Protein AF-D8QN29-F1 (afdb_monomer_lite)

Organism: Selaginella moellendorffii (NCBI:txid88036)

Secondary structure (DSSP, 8-state):
------------SSSSSS--PPPPP--------------------HHHHHHHHHS-TTTTTTB-TTHHHHHHHHHHHHHHHHHHHHHHHHHHHHHTTTT-TT--HHHHHHHHHHHHHHHHHHHHHHHHHHHHHHHHTHHHHHHHHHHHHHHHHHHHHHHHHHHHHHHBSSS-HHHHHHHHHHHHHHHHHHHHHHHHHHHHHHTT-HHHHHHHHHHHHHHHHHHHHHHHHH----S--HHHHHHHHHHHHHHS-PPPHHHHHTTS-SS-TTSS----------HHHH-SSS--------S--------HHHHHHHHHHHHHHHHHHHHHHHHHHHHHHHTTS--

Radius of gyration: 35.29 Å; chains: 1; bounding box: 80×96×97 Å

Structure (mmCIF, N/CA/C/O backbone):
data_AF-D8QN29-F1
#
_entry.id   AF-D8QN29-F1
#
loop_
_atom_site.group_PDB
_atom_site.id
_atom_site.type_symbol
_atom_site.label_atom_id
_atom_site.label_alt_id
_atom_site.label_comp_id
_atom_site.label_asym_id
_atom_site.label_entity_id
_atom_site.label_seq_id
_atom_site.pdbx_PDB_ins_code
_atom_site.Cartn_x
_atom_site.Cartn_y
_atom_site.Cartn_z
_atom_site.occupancy
_atom_site.B_iso_or_equiv
_atom_site.auth_seq_id
_atom_site.auth_comp_id
_atom_site.auth_asym_id
_atom_site.auth_atom_id
_atom_site.pdbx_PDB_model_num
ATOM 1 N N . MET A 1 1 ? -26.071 57.362 -33.008 1.00 34.38 1 MET A N 1
ATOM 2 C CA . MET A 1 1 ? -26.904 58.534 -32.666 1.00 34.38 1 MET A CA 1
ATOM 3 C C . MET A 1 1 ? -27.971 58.016 -31.704 1.00 34.38 1 MET A C 1
ATOM 5 O O . MET A 1 1 ? -28.741 57.179 -32.141 1.00 34.38 1 MET A O 1
ATOM 9 N N . VAL A 1 2 ? -27.823 58.134 -30.371 1.00 36.97 2 VAL A N 1
ATOM 10 C CA . VAL A 1 2 ? -28.028 59.358 -29.538 1.00 36.97 2 VAL A CA 1
ATOM 11 C C . VAL A 1 2 ? -29.509 59.781 -29.691 1.00 36.97 2 VAL A C 1
ATOM 13 O O . VAL A 1 2 ? -29.920 59.957 -30.827 1.00 36.97 2 VAL A O 1
ATOM 16 N N . GLU A 1 3 ? -30.400 59.877 -28.693 1.00 34.16 3 GLU A N 1
ATOM 17 C CA . GLU A 1 3 ? -30.294 60.247 -27.270 1.00 34.16 3 GLU A CA 1
ATOM 18 C C . GLU A 1 3 ? -31.664 60.093 -26.547 1.00 34.16 3 GLU A C 1
ATOM 20 O O . GLU A 1 3 ? -32.685 60.090 -27.226 1.00 34.16 3 GLU A O 1
ATOM 25 N N . SER A 1 4 ? -31.618 60.043 -25.197 1.00 35.91 4 SER A N 1
ATOM 26 C CA . SER A 1 4 ? -32.503 60.684 -24.173 1.00 35.91 4 SER A CA 1
ATOM 27 C C . SER A 1 4 ? -34.039 60.491 -24.182 1.00 35.91 4 SER A C 1
ATOM 29 O O . SER A 1 4 ? -34.648 60.167 -25.184 1.00 35.91 4 SER A O 1
ATOM 31 N N . ALA A 1 5 ? -34.812 60.742 -23.114 1.00 37.06 5 ALA A N 1
ATOM 32 C CA . ALA A 1 5 ? -34.683 60.764 -21.646 1.00 37.06 5 ALA A CA 1
ATOM 33 C C . ALA A 1 5 ? -36.097 61.052 -21.050 1.00 37.06 5 ALA A C 1
ATOM 35 O O . ALA A 1 5 ? -36.893 61.729 -21.688 1.00 37.06 5 ALA A O 1
ATOM 36 N N . LEU A 1 6 ? -36.354 60.516 -19.841 1.00 37.62 6 LEU A N 1
ATOM 37 C CA . LEU A 1 6 ? -37.257 60.874 -18.699 1.00 37.62 6 LEU A CA 1
ATOM 38 C C . LEU A 1 6 ? -38.220 62.101 -18.763 1.00 37.62 6 LEU A C 1
ATOM 40 O O . LEU A 1 6 ? -37.877 63.076 -19.423 1.00 37.62 6 LEU A O 1
ATOM 44 N N . PRO A 1 7 ? -39.358 62.149 -17.995 1.00 42.12 7 PRO A N 1
ATOM 45 C CA . PRO A 1 7 ? -39.414 62.442 -16.517 1.00 42.12 7 PRO A CA 1
ATOM 46 C C . PRO A 1 7 ? -40.510 61.680 -15.690 1.00 42.12 7 PRO A C 1
ATOM 48 O O . PRO A 1 7 ? -41.462 61.178 -16.272 1.00 42.12 7 PRO A O 1
ATOM 51 N N . ARG A 1 8 ? -40.337 61.337 -14.381 1.00 40.66 8 ARG A N 1
ATOM 52 C CA . ARG A 1 8 ? -40.581 62.047 -13.061 1.00 40.66 8 ARG A CA 1
ATOM 53 C C . ARG A 1 8 ? -42.034 62.552 -12.854 1.00 40.66 8 ARG A C 1
ATOM 55 O O . ARG A 1 8 ? -42.569 63.092 -13.802 1.00 40.66 8 ARG A O 1
ATOM 62 N N . SER A 1 9 ? -42.740 62.529 -11.706 1.00 39.62 9 SER A N 1
ATOM 63 C CA . SER A 1 9 ? -42.597 62.255 -10.244 1.00 39.62 9 SER A CA 1
ATOM 64 C C . SER A 1 9 ? -44.045 62.041 -9.674 1.00 39.62 9 SER A C 1
ATOM 66 O O . SER A 1 9 ? -44.992 62.269 -10.413 1.00 39.62 9 SER A O 1
ATOM 68 N N . SER A 1 10 ? -44.359 61.528 -8.468 1.00 40.12 10 SER A N 1
ATOM 69 C CA . SER A 1 10 ? -44.262 62.191 -7.149 1.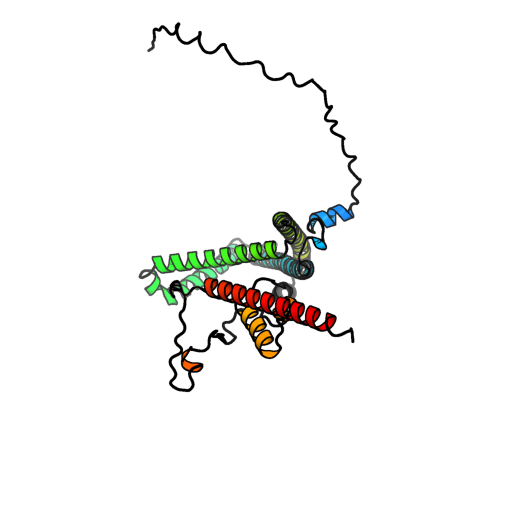00 40.12 10 SER A CA 1
ATOM 70 C C . SER A 1 10 ? -44.578 61.225 -5.976 1.00 40.12 10 SER A C 1
ATOM 72 O O . SER A 1 10 ? -45.688 60.704 -5.882 1.00 40.12 10 SER A O 1
ATOM 74 N N . ASN A 1 11 ? -43.638 61.058 -5.037 1.00 41.78 11 ASN A N 1
ATOM 75 C CA . ASN A 1 11 ? -43.788 60.335 -3.763 1.00 41.78 11 ASN A CA 1
ATOM 76 C C . ASN A 1 11 ? -43.550 61.312 -2.601 1.00 41.78 11 ASN A C 1
ATOM 78 O O . ASN A 1 11 ? -42.405 61.516 -2.206 1.00 41.78 11 ASN A O 1
ATOM 82 N N . ALA A 1 12 ? -44.604 61.925 -2.058 1.00 42.12 12 ALA A N 1
ATOM 83 C CA . ALA A 1 12 ? -44.483 62.852 -0.922 1.00 42.12 12 ALA A CA 1
ATOM 84 C C . ALA A 1 12 ? -45.315 62.458 0.314 1.00 42.12 12 ALA A C 1
ATOM 86 O O . ALA A 1 12 ? -45.135 63.046 1.373 1.00 42.12 12 ALA A O 1
ATOM 87 N N . ALA A 1 13 ? -46.179 61.439 0.231 1.00 41.81 13 ALA A N 1
ATOM 88 C CA . ALA A 1 13 ? -47.058 61.057 1.345 1.00 41.81 13 ALA A CA 1
ATOM 89 C C . ALA A 1 13 ? -46.531 59.888 2.206 1.00 41.81 13 ALA A C 1
ATOM 91 O O . ALA A 1 13 ? -47.021 59.666 3.307 1.00 41.81 13 ALA A O 1
ATOM 92 N N . THR A 1 14 ? -45.517 59.147 1.748 1.00 44.88 14 THR A N 1
ATOM 93 C CA . THR A 1 14 ? -45.074 57.900 2.411 1.00 44.88 14 THR A CA 1
ATOM 94 C C . THR A 1 14 ? -43.922 58.099 3.408 1.00 44.88 14 THR A C 1
ATOM 96 O O . THR A 1 14 ? -43.576 57.178 4.139 1.00 44.88 14 THR A O 1
ATOM 99 N N . ALA A 1 15 ? -43.331 59.296 3.487 1.00 40.41 15 ALA A N 1
ATOM 100 C CA . ALA A 1 15 ? -42.142 59.545 4.311 1.00 40.41 15 ALA A CA 1
ATOM 101 C C . ALA A 1 15 ? -42.434 59.918 5.783 1.00 40.41 15 ALA A C 1
ATOM 103 O O . ALA A 1 15 ? -41.511 59.947 6.591 1.00 40.41 15 ALA A O 1
ATOM 104 N N . ALA A 1 16 ? -43.690 60.183 6.161 1.00 41.34 16 ALA A N 1
ATOM 105 C CA . ALA A 1 16 ? -44.022 60.725 7.487 1.00 41.34 16 ALA A CA 1
ATOM 106 C C . ALA A 1 16 ? -44.431 59.678 8.549 1.00 41.34 16 ALA A C 1
ATOM 108 O O . ALA A 1 16 ? -44.644 60.041 9.701 1.00 41.34 16 ALA A O 1
ATOM 109 N N . ALA A 1 17 ? -44.518 58.385 8.206 1.00 43.62 17 ALA A N 1
ATOM 110 C CA . ALA A 1 17 ? -45.038 57.342 9.107 1.00 43.62 17 ALA A CA 1
ATOM 111 C C . ALA A 1 17 ? -43.974 56.405 9.729 1.00 43.62 17 ALA A C 1
ATOM 113 O O . ALA A 1 17 ? -44.334 55.496 10.471 1.00 43.62 17 ALA A O 1
ATOM 114 N N . MET A 1 18 ? -42.673 56.604 9.470 1.00 43.00 18 MET A N 1
ATOM 115 C CA . MET A 1 18 ? -41.596 55.716 9.969 1.00 43.00 18 MET A CA 1
ATOM 116 C C . MET A 1 18 ? -40.767 56.295 11.137 1.00 43.00 18 MET A C 1
ATOM 118 O O . MET A 1 18 ? -39.748 55.722 11.511 1.00 43.00 18 MET A O 1
ATOM 122 N N . ALA A 1 19 ? -41.186 57.410 11.744 1.00 44.94 19 ALA A N 1
ATOM 123 C CA . ALA A 1 19 ? -40.402 58.142 12.750 1.00 44.94 19 ALA A CA 1
ATOM 124 C C . ALA A 1 19 ? -40.881 57.951 14.208 1.00 44.94 19 ALA A C 1
ATOM 126 O O . ALA A 1 19 ? -40.931 58.909 14.975 1.00 44.94 19 ALA A O 1
ATOM 127 N N . ALA A 1 20 ? -41.226 56.724 14.614 1.00 43.47 20 ALA A N 1
ATOM 128 C CA . ALA A 1 20 ? -41.546 56.409 16.012 1.00 43.47 20 ALA A CA 1
ATOM 129 C C . ALA A 1 20 ? -41.021 55.019 16.415 1.00 43.47 20 ALA A C 1
ATOM 131 O O . ALA A 1 20 ? -41.775 54.056 16.524 1.00 43.47 20 ALA A O 1
ATOM 132 N N . HIS A 1 21 ? -39.708 54.915 16.641 1.00 45.56 21 HIS A N 1
ATOM 133 C CA . HIS A 1 21 ? -39.099 53.768 17.320 1.00 45.56 21 HIS A CA 1
ATOM 134 C C . HIS A 1 21 ? -38.777 54.129 18.783 1.00 45.56 21 HIS A C 1
ATOM 136 O O . HIS A 1 21 ? -38.230 55.206 19.030 1.00 45.56 21 HIS A O 1
ATOM 142 N N . PRO A 1 22 ? -39.081 53.255 19.761 1.00 48.53 22 PRO A N 1
ATOM 143 C CA . PRO A 1 22 ? -38.672 53.453 21.148 1.00 48.53 22 PRO A CA 1
ATOM 144 C C . PRO A 1 22 ? -37.146 53.336 21.284 1.00 48.53 22 PRO A C 1
ATOM 146 O O . PRO A 1 22 ? -36.516 52.492 20.645 1.00 48.53 22 PRO A O 1
ATOM 149 N N . ASN A 1 23 ? -36.553 54.192 22.122 1.00 44.22 23 ASN A N 1
ATOM 150 C CA . ASN A 1 23 ? -35.110 54.221 22.376 1.00 44.22 23 ASN A CA 1
ATOM 151 C C . ASN A 1 23 ? -34.593 52.848 22.852 1.00 44.22 23 ASN A C 1
ATOM 153 O O . ASN A 1 23 ? -35.177 52.275 23.777 1.00 44.22 23 ASN A O 1
ATOM 157 N N . PRO A 1 24 ? -33.480 52.332 22.298 1.00 45.78 24 PRO A N 1
ATOM 158 C CA . PRO A 1 24 ? -32.846 51.129 22.820 1.00 45.78 24 PRO A CA 1
ATOM 159 C C . PRO A 1 24 ? -32.274 51.383 24.229 1.00 45.78 24 PRO A C 1
ATOM 161 O O . PRO A 1 24 ? -31.863 52.508 24.538 1.00 45.78 24 PRO A O 1
ATOM 164 N N . PRO A 1 25 ? -32.222 50.360 25.103 1.00 42.72 25 PRO A N 1
ATOM 165 C CA . PRO A 1 25 ? -31.650 50.498 26.436 1.00 42.72 25 PRO A CA 1
ATOM 166 C C . PRO A 1 25 ? -30.173 50.905 26.345 1.00 42.72 25 PRO A C 1
ATOM 168 O O . PRO A 1 25 ? -29.389 50.308 25.606 1.00 42.72 25 PRO A O 1
ATOM 171 N N . ARG A 1 26 ? -29.791 51.935 27.110 1.00 42.34 26 ARG A N 1
ATOM 172 C CA . ARG A 1 26 ? -28.403 52.396 27.239 1.00 42.34 26 ARG A CA 1
ATOM 173 C C . ARG A 1 26 ? -27.572 51.310 27.925 1.00 42.34 26 ARG A C 1
ATOM 175 O O . ARG A 1 26 ? -27.547 51.230 29.149 1.00 42.34 26 ARG A O 1
ATOM 182 N N . PHE A 1 27 ? -26.876 50.492 27.142 1.00 43.62 27 PHE A N 1
ATOM 183 C CA . PHE A 1 27 ? -25.769 49.694 27.655 1.00 43.62 27 PHE A CA 1
ATOM 184 C C . PHE A 1 27 ? -24.638 50.649 28.044 1.00 43.62 27 PHE A C 1
ATOM 186 O O . PHE A 1 27 ? -24.135 51.403 27.212 1.00 43.62 27 PHE A O 1
ATOM 193 N N . ALA A 1 28 ? -24.278 50.649 29.328 1.00 46.12 28 ALA A N 1
ATOM 194 C CA . ALA A 1 28 ? -23.110 51.356 29.826 1.00 46.12 28 ALA A CA 1
ATOM 195 C C . ALA A 1 28 ? -21.880 50.908 29.024 1.00 46.12 28 ALA A C 1
ATOM 197 O O . ALA A 1 28 ? -21.593 49.713 28.934 1.00 46.12 28 ALA A O 1
ATOM 198 N N . SER A 1 29 ? -21.166 51.864 28.432 1.00 45.56 29 SER A N 1
ATOM 199 C CA . SER A 1 29 ? -19.904 51.645 27.732 1.00 45.56 29 SER A CA 1
ATOM 200 C C . SER A 1 29 ? -18.810 51.284 28.740 1.00 45.56 29 SER A C 1
ATOM 202 O O . SER A 1 29 ? -17.969 52.103 29.102 1.00 45.56 29 SER A O 1
ATOM 204 N N . GLY A 1 30 ? -18.843 50.048 29.230 1.00 42.31 30 GLY A N 1
ATOM 205 C CA . GLY A 1 30 ? -17.672 49.405 29.794 1.00 42.31 30 GLY A CA 1
ATOM 206 C C . GLY A 1 30 ? -16.759 49.036 28.635 1.00 42.31 30 GLY A C 1
ATOM 207 O O . GLY A 1 30 ? -17.000 48.039 27.957 1.00 42.31 30 GLY A O 1
ATOM 208 N N . GLU A 1 31 ? -15.729 49.843 28.387 1.00 47.28 31 GLU A N 1
ATOM 209 C CA . GLU A 1 31 ? -14.604 49.452 27.540 1.00 47.28 31 GLU A CA 1
ATOM 210 C C . GLU A 1 31 ? -13.909 48.241 28.178 1.00 47.28 31 GLU A C 1
ATOM 212 O O . GLU A 1 31 ? -12.924 48.352 28.910 1.00 47.28 31 GLU A O 1
ATOM 217 N N . SER A 1 32 ? -14.431 47.045 27.916 1.00 47.09 32 SER A N 1
ATOM 218 C CA . SER A 1 32 ? -13.666 45.825 28.111 1.00 47.09 32 SER A CA 1
ATOM 219 C C . SER A 1 32 ? -12.590 45.821 27.033 1.00 47.09 32 SER A C 1
ATOM 221 O O . SER A 1 32 ? -12.812 45.448 25.883 1.00 47.09 32 SER A O 1
ATOM 223 N N . LYS A 1 33 ? -11.398 46.305 27.397 1.00 48.12 33 LYS A N 1
ATOM 224 C CA . LYS A 1 33 ? -10.184 46.084 26.616 1.00 48.12 33 LYS A CA 1
ATOM 225 C C . LYS A 1 33 ? -10.047 44.574 26.434 1.00 48.12 33 LYS A C 1
ATOM 227 O O . LYS A 1 33 ? -9.583 43.885 27.341 1.00 48.12 33 LYS A O 1
ATOM 232 N N . LEU A 1 34 ? -10.457 44.060 25.274 1.00 54.44 34 LEU A N 1
ATOM 233 C CA . LEU A 1 34 ? -10.059 42.743 24.791 1.00 54.44 34 LEU A CA 1
ATOM 234 C C . LEU A 1 34 ? -8.547 42.806 24.582 1.00 54.44 34 LEU A C 1
ATOM 236 O O . LEU A 1 34 ? -8.037 43.114 23.508 1.00 54.44 34 LEU A O 1
ATOM 240 N N . GLY A 1 35 ? -7.815 42.600 25.674 1.00 46.47 35 GLY A N 1
ATOM 241 C CA . GLY A 1 35 ? -6.381 42.432 25.642 1.00 46.47 35 GLY A CA 1
ATOM 242 C C . GLY A 1 35 ? -6.104 41.163 24.862 1.00 46.47 35 GLY A C 1
ATOM 243 O O . GLY A 1 35 ? -6.274 40.066 25.391 1.00 46.47 35 GLY A O 1
ATOM 244 N N . PHE A 1 36 ? -5.670 41.304 23.612 1.00 52.41 36 PHE A N 1
ATOM 245 C CA . PHE A 1 36 ? -5.037 40.213 22.891 1.00 52.41 36 PHE A CA 1
ATOM 246 C C . PHE A 1 36 ? -3.724 39.923 23.622 1.00 52.41 36 PHE A C 1
ATOM 248 O O . PHE A 1 36 ? -2.679 40.525 23.366 1.00 52.41 36 PHE A O 1
ATOM 255 N N . ARG A 1 37 ? -3.800 39.067 24.645 1.00 51.47 37 ARG A N 1
ATOM 256 C CA . ARG A 1 37 ? -2.635 38.575 25.366 1.00 51.47 37 ARG A CA 1
ATOM 257 C C . ARG A 1 37 ? -1.840 37.772 24.350 1.00 51.47 37 ARG A C 1
ATOM 259 O O . ARG A 1 37 ? -2.190 36.639 24.047 1.00 51.47 37 ARG A O 1
ATOM 266 N N . ARG A 1 38 ? -0.795 38.389 23.794 1.00 52.22 38 ARG A N 1
ATOM 267 C CA . ARG A 1 38 ? 0.161 37.727 22.908 1.00 52.22 38 ARG A CA 1
ATOM 268 C C . ARG A 1 38 ? 0.773 36.576 23.696 1.00 52.22 38 ARG A C 1
ATOM 270 O O . ARG A 1 38 ? 1.604 36.788 24.580 1.00 52.22 38 ARG A O 1
ATOM 277 N N . GLU A 1 39 ? 0.273 35.375 23.441 1.00 60.16 39 GLU A N 1
ATOM 278 C CA . GLU A 1 39 ? 0.763 34.164 24.070 1.00 60.16 39 GLU A CA 1
ATOM 279 C C . GLU A 1 39 ? 2.245 34.039 23.725 1.00 60.16 39 GLU A C 1
ATOM 281 O O . GLU A 1 39 ? 2.638 34.114 22.557 1.00 60.16 39 GLU A O 1
ATOM 286 N N . LYS A 1 40 ? 3.098 33.971 24.755 1.00 51.62 40 LYS A N 1
ATOM 287 C CA . LYS A 1 40 ? 4.535 33.776 24.561 1.00 51.62 40 LYS A CA 1
ATOM 288 C C . LYS A 1 40 ? 4.690 32.475 23.788 1.00 51.62 40 LYS A C 1
ATOM 290 O O . LYS A 1 40 ? 4.383 31.418 24.333 1.00 51.62 40 LYS A O 1
ATOM 295 N N . THR A 1 41 ? 5.166 32.556 22.548 1.00 61.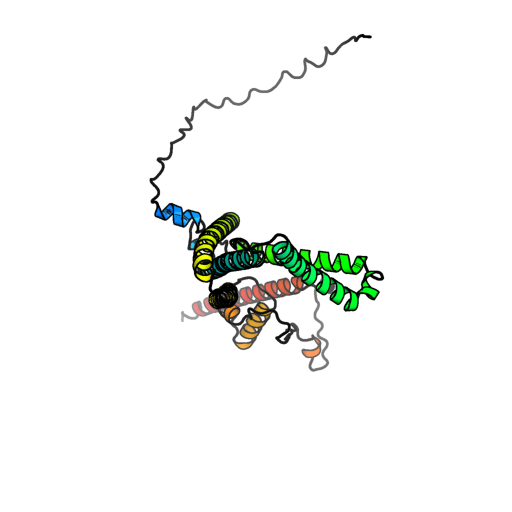22 41 THR A N 1
ATOM 296 C CA . THR A 1 41 ? 5.486 31.392 21.724 1.00 61.22 41 THR A CA 1
ATOM 297 C C . THR A 1 41 ? 6.445 30.516 22.527 1.00 61.22 41 THR A C 1
ATOM 299 O O . THR A 1 41 ? 7.616 30.861 22.703 1.00 61.22 41 THR A O 1
ATOM 302 N N . ARG A 1 42 ? 5.934 29.426 23.116 1.00 69.50 42 ARG A N 1
ATOM 303 C CA . ARG A 1 42 ? 6.768 28.448 23.818 1.00 69.50 42 ARG A CA 1
ATOM 304 C C . ARG A 1 42 ? 7.824 27.987 22.820 1.00 69.50 42 ARG A C 1
ATOM 306 O O . ARG A 1 42 ? 7.488 27.657 21.687 1.00 69.50 42 ARG A O 1
ATOM 313 N N . ARG A 1 43 ? 9.100 27.977 23.218 1.00 72.19 43 ARG A N 1
ATOM 314 C CA . ARG A 1 43 ? 10.143 27.327 22.419 1.00 72.19 43 ARG A CA 1
ATOM 315 C C . ARG A 1 43 ? 9.839 25.833 22.415 1.00 72.19 43 ARG A C 1
ATOM 317 O O . ARG A 1 43 ? 10.091 25.143 23.396 1.00 72.19 43 ARG A O 1
ATOM 324 N N . ILE A 1 44 ? 9.213 25.378 21.340 1.00 74.62 44 ILE A N 1
ATOM 325 C CA . ILE A 1 44 ? 8.903 23.974 21.106 1.00 74.62 44 ILE A CA 1
ATOM 326 C C . ILE A 1 44 ? 10.230 23.272 20.794 1.00 74.62 44 ILE A C 1
ATOM 328 O O . ILE A 1 44 ? 10.998 23.751 19.957 1.00 74.62 44 ILE A O 1
ATOM 332 N N . ALA A 1 45 ? 10.529 22.174 21.492 1.00 84.00 45 ALA A N 1
ATOM 333 C CA . ALA A 1 45 ? 11.743 21.406 21.238 1.00 84.00 45 ALA A CA 1
ATOM 334 C C . ALA A 1 45 ? 11.731 20.856 19.795 1.00 84.00 45 ALA A C 1
ATOM 336 O O . ALA A 1 45 ? 10.665 20.463 19.315 1.00 84.00 45 ALA A O 1
ATOM 337 N N . PRO A 1 46 ? 12.882 20.767 19.099 1.00 83.94 46 PRO A N 1
ATOM 338 C CA . PRO A 1 46 ? 12.941 20.253 17.725 1.00 83.94 46 PRO A CA 1
ATOM 339 C C . PRO A 1 46 ? 12.289 18.873 17.560 1.00 83.94 46 PRO A C 1
ATOM 341 O O . PRO A 1 46 ? 11.585 18.627 16.587 1.00 83.94 46 PRO A O 1
ATOM 344 N N . TRP A 1 47 ? 12.449 17.996 18.554 1.00 82.88 47 TRP A N 1
ATOM 345 C CA . TRP A 1 47 ? 11.824 16.672 18.563 1.00 82.88 47 TRP A CA 1
ATOM 346 C C . TRP A 1 47 ? 10.290 16.724 18.542 1.00 82.88 47 TRP A C 1
ATOM 348 O O . TRP A 1 47 ? 9.645 15.922 17.871 1.00 82.88 47 TRP A O 1
ATOM 358 N N . THR A 1 48 ? 9.687 17.699 19.221 1.00 83.12 48 THR A N 1
ATOM 359 C CA . THR A 1 48 ? 8.232 17.863 19.235 1.00 83.12 48 THR A CA 1
ATOM 360 C C . THR A 1 48 ? 7.698 18.191 17.841 1.00 83.12 48 THR A C 1
ATOM 362 O O . THR A 1 48 ? 6.627 17.714 17.488 1.00 83.12 48 THR A O 1
ATOM 365 N N . TRP A 1 49 ? 8.445 18.934 17.017 1.00 83.94 49 TRP A N 1
ATOM 366 C CA . TRP A 1 49 ? 8.055 19.195 15.627 1.00 83.94 49 TRP A CA 1
ATOM 367 C C . TRP A 1 49 ? 8.044 17.927 14.775 1.00 83.94 49 TRP A C 1
ATOM 369 O O . TRP A 1 49 ? 7.141 17.757 13.963 1.00 83.94 49 TRP A O 1
ATOM 379 N N . ILE A 1 50 ? 8.998 17.017 14.995 1.00 84.81 50 ILE A N 1
ATOM 380 C CA . ILE A 1 50 ? 9.036 15.720 14.306 1.00 84.81 50 ILE A CA 1
ATOM 381 C C . ILE A 1 50 ? 7.821 14.881 14.715 1.00 84.81 50 ILE A C 1
ATOM 383 O O . ILE A 1 50 ? 7.094 14.389 13.859 1.00 84.81 50 ILE A O 1
ATOM 387 N N . VAL A 1 51 ? 7.540 14.781 16.015 1.00 85.00 51 VAL A N 1
ATOM 388 C CA . VAL A 1 51 ? 6.355 14.064 16.512 1.00 85.00 51 VAL A CA 1
ATOM 389 C C . VAL A 1 51 ? 5.068 14.659 15.937 1.00 85.00 51 VAL A C 1
ATOM 391 O O . VAL A 1 51 ? 4.231 13.916 15.445 1.00 85.00 51 VAL A O 1
ATOM 394 N N . LEU A 1 52 ? 4.927 15.986 15.920 1.00 86.81 52 LEU A N 1
ATOM 395 C CA . LEU A 1 52 ? 3.746 16.660 15.372 1.00 86.81 52 LEU A CA 1
ATOM 396 C C . LEU A 1 52 ? 3.615 16.529 13.849 1.00 86.81 52 LEU A C 1
ATOM 398 O O . LEU A 1 52 ? 2.507 16.638 13.328 1.00 86.81 52 LEU A O 1
ATOM 402 N N . ALA A 1 53 ? 4.711 16.322 13.119 1.00 88.69 53 ALA A N 1
ATOM 403 C CA . ALA A 1 53 ? 4.672 16.133 11.671 1.00 88.69 53 ALA A CA 1
ATOM 404 C C . ALA A 1 53 ? 4.158 14.738 11.280 1.00 88.69 53 ALA A C 1
ATOM 406 O O . ALA A 1 53 ? 3.488 14.602 10.257 1.00 88.69 53 ALA A O 1
ATOM 407 N N . PHE A 1 54 ? 4.440 13.722 12.102 1.00 93.44 54 PHE A N 1
ATOM 408 C CA . PHE A 1 54 ? 4.212 12.317 11.753 1.00 93.44 54 PHE A CA 1
ATOM 409 C C . PHE A 1 54 ? 3.188 11.592 12.623 1.00 93.44 54 PHE A C 1
ATOM 411 O O . PHE A 1 54 ? 2.679 10.559 12.204 1.00 93.44 54 PHE A O 1
ATOM 418 N N . LEU A 1 55 ? 2.880 12.079 13.822 1.00 94.69 55 LEU A N 1
ATOM 419 C CA . LEU A 1 55 ? 1.925 11.443 14.727 1.00 94.69 55 LEU A CA 1
ATOM 420 C C . LEU A 1 55 ? 0.733 12.367 14.994 1.00 94.69 55 LEU A C 1
ATOM 422 O O . LEU A 1 55 ? 0.920 13.584 15.086 1.00 94.69 55 LEU A O 1
ATOM 426 N N . PRO A 1 56 ? -0.490 11.812 15.111 1.00 94.88 56 PRO A N 1
ATOM 427 C CA . PRO A 1 56 ? -1.673 12.611 15.404 1.00 94.88 56 PRO A CA 1
ATOM 428 C C . PRO A 1 56 ? -1.578 13.322 16.754 1.00 94.88 56 PRO A C 1
ATOM 430 O O . PRO A 1 56 ? -0.926 12.851 17.694 1.00 94.88 56 PRO A O 1
ATOM 433 N N . GLU A 1 57 ? -2.260 14.453 16.879 1.00 92.38 57 GLU A N 1
ATOM 434 C CA . GLU A 1 57 ? -2.296 15.233 18.108 1.00 92.38 57 GLU A CA 1
ATOM 435 C C . GLU A 1 57 ? -2.851 14.390 19.266 1.00 92.38 57 GLU A C 1
ATOM 437 O O . GLU A 1 57 ? -3.857 13.692 19.134 1.00 92.38 57 GLU A O 1
ATOM 442 N N . GLY A 1 58 ? -2.178 14.414 20.421 1.00 89.38 58 GLY A N 1
ATOM 443 C CA . GLY A 1 58 ? -2.578 13.631 21.596 1.00 89.38 58 GLY A CA 1
ATOM 444 C C . GLY A 1 58 ? -2.220 12.139 21.540 1.00 89.38 58 GLY A C 1
ATOM 445 O O . GLY A 1 58 ? -2.733 11.364 22.362 1.00 89.38 58 GLY A O 1
ATOM 446 N N . TYR A 1 59 ? -1.351 11.732 20.605 1.00 91.69 59 TYR A N 1
ATOM 447 C CA . TYR A 1 59 ? -0.764 10.392 20.564 1.00 91.69 59 TYR A CA 1
ATOM 448 C C . TYR A 1 59 ? -0.101 10.037 21.914 1.00 91.69 59 TYR A C 1
ATOM 450 O O . TYR A 1 59 ? 0.555 10.894 22.511 1.00 91.69 59 TYR A O 1
ATOM 458 N N . PRO A 1 60 ? -0.239 8.794 22.421 1.00 93.50 60 PRO A N 1
ATOM 459 C CA . PRO A 1 60 ? -0.908 7.640 21.800 1.00 93.50 60 PRO A CA 1
ATOM 460 C C . PRO A 1 60 ? -2.421 7.565 22.046 1.00 93.50 60 PRO A C 1
ATOM 462 O O . PRO A 1 60 ? -3.112 6.773 21.418 1.00 93.50 60 PRO A O 1
ATOM 465 N N . SER A 1 61 ? -2.966 8.380 22.951 1.00 94.25 61 SER A N 1
ATOM 466 C CA . SER A 1 61 ? -4.361 8.251 23.402 1.00 94.25 61 SER A CA 1
ATOM 467 C C . SER A 1 61 ? -5.419 8.660 22.368 1.00 94.25 61 SER A C 1
ATOM 469 O O . SER A 1 61 ? -6.599 8.364 22.546 1.00 94.25 61 SER A O 1
ATOM 471 N N . SER A 1 62 ? -5.030 9.406 21.333 1.00 94.19 62 SER A N 1
ATOM 472 C CA . SER A 1 62 ? -5.931 9.924 20.297 1.00 94.19 62 SER A CA 1
ATOM 473 C C . SER A 1 62 ? -6.184 8.956 19.146 1.00 94.19 62 SER A C 1
ATOM 475 O O . SER A 1 62 ? -7.079 9.209 18.338 1.00 94.19 62 SER A O 1
ATOM 477 N N . VAL A 1 63 ? -5.434 7.853 19.085 1.00 96.69 63 VAL A N 1
ATOM 478 C CA . VAL A 1 63 ? -5.553 6.840 18.037 1.00 96.69 63 VAL A CA 1
ATOM 479 C C . VAL A 1 63 ? -5.872 5.459 18.595 1.00 96.69 63 VAL A C 1
ATOM 481 O O . VAL A 1 63 ? -5.807 5.222 19.810 1.00 96.69 63 VAL A O 1
ATOM 484 N N . SER A 1 64 ? -6.254 4.535 17.717 1.00 94.88 64 SER A N 1
ATOM 485 C CA . SER A 1 64 ? -6.392 3.133 18.091 1.00 94.88 64 SER A CA 1
ATOM 486 C C . SER A 1 64 ? -5.042 2.478 18.415 1.00 94.88 64 SER A C 1
ATOM 488 O O . SER A 1 64 ? -3.979 2.936 17.998 1.00 94.88 64 SER A O 1
ATOM 490 N N . SER A 1 65 ? -5.065 1.431 19.241 1.00 94.38 65 SER A N 1
ATOM 491 C CA . SER A 1 65 ? -3.855 0.780 19.774 1.00 94.38 65 SER A CA 1
ATOM 492 C C . SER A 1 65 ? -3.047 0.026 18.714 1.00 94.38 65 SER A C 1
ATOM 494 O O . SER A 1 65 ? -1.853 -0.193 18.892 1.00 94.38 65 SER A O 1
ATOM 496 N N . ASP A 1 66 ? -3.688 -0.344 17.611 1.00 95.25 66 ASP A N 1
ATOM 497 C CA . ASP A 1 66 ? -3.108 -0.979 16.429 1.00 95.25 66 ASP A CA 1
ATOM 498 C C . ASP A 1 66 ? -2.493 0.018 15.429 1.00 95.25 66 ASP A C 1
ATOM 500 O O . ASP A 1 66 ? -1.754 -0.406 14.541 1.00 95.25 66 ASP A O 1
ATOM 504 N N . TYR A 1 67 ? -2.716 1.331 15.593 1.00 96.44 67 TYR A N 1
ATOM 505 C CA . TYR A 1 67 ? -2.233 2.370 14.671 1.00 96.44 67 TYR A CA 1
ATOM 506 C C . TYR A 1 67 ? -0.732 2.276 14.397 1.00 96.44 67 TYR A C 1
ATOM 508 O O . TYR A 1 67 ? -0.314 2.206 13.246 1.00 96.44 67 TYR A O 1
ATOM 516 N N . LEU A 1 68 ? 0.100 2.240 15.445 1.00 95.62 68 LEU A N 1
ATOM 517 C CA . LEU A 1 68 ? 1.554 2.237 15.261 1.00 95.62 68 LEU A CA 1
ATOM 518 C C . LEU A 1 68 ? 2.035 0.951 14.576 1.00 95.62 68 LEU A C 1
ATOM 520 O O . LEU A 1 68 ? 2.932 0.998 13.735 1.00 95.62 68 LEU A O 1
ATOM 524 N N . ALA A 1 69 ? 1.441 -0.191 14.932 1.00 96.19 69 ALA A N 1
ATOM 525 C CA . ALA A 1 69 ? 1.797 -1.476 14.346 1.00 96.19 69 ALA A CA 1
ATOM 526 C C . ALA A 1 69 ? 1.456 -1.505 12.851 1.00 96.19 69 ALA A C 1
ATOM 528 O O . ALA A 1 69 ? 2.320 -1.851 12.046 1.00 96.19 69 ALA A O 1
ATOM 529 N N . PHE A 1 70 ? 0.247 -1.072 12.483 1.00 96.56 70 PHE A N 1
ATOM 530 C CA . PHE A 1 70 ? -0.155 -0.907 11.089 1.00 96.56 70 PHE A CA 1
ATOM 531 C C . PHE A 1 70 ? 0.777 0.059 10.352 1.00 96.56 70 PHE A C 1
ATOM 533 O O . PHE A 1 70 ? 1.398 -0.325 9.363 1.00 96.56 70 PHE A O 1
ATOM 540 N N . GLN A 1 71 ? 0.952 1.275 10.878 1.00 96.25 71 GLN A N 1
ATOM 541 C CA . GLN A 1 71 ? 1.680 2.337 10.190 1.00 96.25 71 GLN A CA 1
ATOM 542 C C . GLN A 1 71 ? 3.154 2.000 9.967 1.00 96.25 71 GLN A C 1
ATOM 544 O O . GLN A 1 71 ? 3.746 2.415 8.973 1.00 96.25 71 GLN A O 1
ATOM 549 N N . THR A 1 72 ? 3.754 1.218 10.866 1.00 96.12 72 THR A N 1
ATOM 550 C CA . THR A 1 72 ? 5.124 0.724 10.691 1.00 96.12 72 THR A CA 1
ATOM 551 C C . THR A 1 72 ? 5.226 -0.172 9.457 1.00 96.12 72 THR A C 1
ATOM 553 O O . THR A 1 72 ? 6.090 0.045 8.608 1.00 96.12 72 THR A O 1
ATOM 556 N N . TRP A 1 73 ? 4.340 -1.162 9.327 1.00 97.81 73 TRP A N 1
ATOM 557 C CA . TRP A 1 73 ? 4.351 -2.084 8.190 1.00 97.81 73 TRP A CA 1
ATOM 558 C C . TRP A 1 73 ? 3.923 -1.415 6.882 1.00 97.81 73 TRP A C 1
ATOM 560 O O . TRP A 1 73 ? 4.543 -1.672 5.852 1.00 97.81 73 TRP A O 1
ATOM 570 N N . ASP A 1 74 ? 2.933 -0.526 6.935 1.00 96.44 74 ASP A N 1
ATOM 571 C CA . ASP A 1 74 ? 2.472 0.275 5.798 1.00 96.44 74 ASP A CA 1
ATOM 572 C C . ASP A 1 74 ? 3.593 1.181 5.259 1.00 96.44 74 ASP A C 1
ATOM 574 O O . ASP A 1 74 ? 3.931 1.146 4.077 1.00 96.44 74 ASP A O 1
ATOM 578 N N . THR A 1 75 ? 4.307 1.879 6.147 1.00 96.19 75 THR A N 1
ATOM 579 C CA . THR A 1 75 ? 5.461 2.714 5.767 1.00 96.19 75 THR A CA 1
ATOM 580 C C . THR A 1 75 ? 6.590 1.883 5.148 1.00 96.19 75 THR A C 1
ATOM 582 O O . THR A 1 75 ? 7.203 2.299 4.163 1.00 96.19 75 THR A O 1
ATOM 585 N N . LEU A 1 76 ? 6.879 0.695 5.694 1.00 97.50 76 LEU A N 1
ATOM 586 C C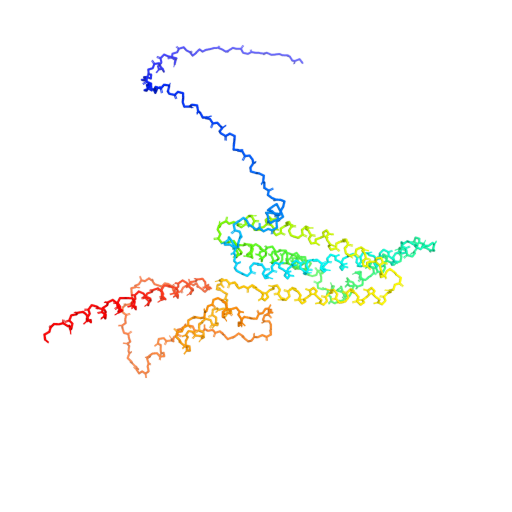A . LEU A 1 76 ? 7.893 -0.214 5.146 1.00 97.50 76 LEU A CA 1
ATOM 587 C C . LEU A 1 76 ? 7.503 -0.748 3.760 1.00 97.50 76 LEU A C 1
ATOM 589 O O . LEU A 1 76 ? 8.350 -0.839 2.864 1.00 97.50 76 LEU A O 1
ATOM 593 N N . GLN A 1 77 ? 6.226 -1.077 3.569 1.00 96.69 77 GLN A N 1
ATOM 594 C CA . GLN A 1 77 ? 5.672 -1.459 2.273 1.00 96.69 77 GLN A CA 1
ATOM 595 C C . GLN A 1 77 ? 5.786 -0.302 1.267 1.00 96.69 77 GLN A C 1
ATOM 597 O O . GLN A 1 77 ? 6.239 -0.521 0.134 1.00 96.69 77 GLN A O 1
ATOM 602 N N . GLY A 1 78 ? 5.463 0.924 1.688 1.00 95.81 78 GLY A N 1
ATOM 603 C CA . GLY A 1 78 ? 5.565 2.134 0.876 1.00 95.81 78 GLY A CA 1
ATOM 604 C C . GLY A 1 78 ? 7.005 2.396 0.445 1.00 95.81 78 GLY A C 1
ATOM 605 O O . GLY A 1 78 ? 7.287 2.539 -0.746 1.00 95.81 78 GLY A O 1
ATOM 606 N N . LEU A 1 79 ? 7.949 2.334 1.388 1.00 96.56 79 LEU A N 1
ATOM 607 C CA . LEU A 1 79 ? 9.380 2.484 1.120 1.00 96.56 79 LEU A CA 1
ATOM 608 C C . LEU A 1 79 ? 9.867 1.486 0.057 1.00 96.56 79 LEU A C 1
ATOM 610 O O . LEU A 1 79 ? 10.518 1.877 -0.915 1.00 96.56 79 LEU A O 1
ATOM 614 N N . SER A 1 80 ? 9.510 0.207 0.207 1.00 97.69 80 SER A N 1
ATOM 615 C CA . SER A 1 80 ? 9.864 -0.835 -0.764 1.00 97.69 80 SER A CA 1
ATOM 616 C C . SER A 1 80 ? 9.303 -0.544 -2.159 1.00 97.69 80 SER A C 1
ATOM 618 O O . SER A 1 80 ? 9.999 -0.713 -3.164 1.00 97.69 80 SER A O 1
ATOM 620 N N . THR A 1 81 ? 8.064 -0.049 -2.235 1.00 97.62 81 THR A N 1
ATOM 621 C CA . THR A 1 81 ? 7.425 0.351 -3.499 1.00 97.62 81 THR A CA 1
ATOM 622 C C . THR A 1 81 ? 8.244 1.402 -4.235 1.00 97.62 81 THR A C 1
ATOM 624 O O . THR A 1 81 ? 8.526 1.231 -5.423 1.00 97.62 81 THR A O 1
ATOM 627 N N . TYR A 1 82 ? 8.676 2.454 -3.538 1.00 97.56 82 TYR A N 1
ATOM 628 C CA . TYR A 1 82 ? 9.435 3.544 -4.150 1.00 97.56 82 TYR A CA 1
ATOM 629 C C . TYR A 1 82 ? 10.847 3.123 -4.570 1.00 97.56 82 TYR A C 1
ATOM 631 O O . TYR A 1 82 ? 11.272 3.461 -5.676 1.00 97.56 82 TYR A O 1
ATOM 639 N N . ILE A 1 83 ? 11.541 2.306 -3.769 1.00 97.88 83 ILE A N 1
ATOM 640 C CA . ILE A 1 83 ? 12.848 1.739 -4.150 1.00 97.88 83 ILE A CA 1
ATOM 641 C C . ILE A 1 83 ? 12.705 0.893 -5.422 1.00 97.88 83 ILE A C 1
ATOM 643 O O . ILE A 1 83 ? 13.455 1.058 -6.387 1.00 97.88 83 ILE A O 1
ATOM 647 N N . ARG A 1 84 ? 11.706 0.007 -5.453 1.00 97.44 84 ARG A N 1
ATOM 648 C CA . ARG A 1 84 ? 11.423 -0.862 -6.599 1.00 97.44 84 ARG A CA 1
ATOM 649 C C . ARG A 1 84 ? 11.053 -0.061 -7.850 1.00 97.44 84 ARG A C 1
ATOM 651 O O . ARG A 1 84 ? 11.474 -0.421 -8.948 1.00 97.44 84 ARG A O 1
ATOM 658 N N . SER A 1 85 ? 10.324 1.043 -7.688 1.00 97.38 85 SER A N 1
ATOM 659 C CA . SER A 1 85 ? 10.003 1.974 -8.775 1.00 97.38 85 SER A CA 1
ATOM 660 C C . SER A 1 85 ? 11.263 2.623 -9.371 1.00 97.38 85 SER A C 1
ATOM 662 O O . SER A 1 85 ? 11.397 2.698 -10.594 1.00 97.38 85 SER A O 1
ATOM 664 N N . MET A 1 86 ? 12.245 2.999 -8.540 1.00 96.44 86 MET A N 1
ATOM 665 C CA . MET A 1 86 ? 13.537 3.516 -9.023 1.00 96.44 86 MET A CA 1
ATOM 666 C C . MET A 1 86 ? 14.336 2.463 -9.797 1.00 96.44 86 MET A C 1
ATOM 668 O O . MET A 1 86 ? 14.847 2.768 -10.873 1.00 96.44 86 MET A O 1
ATOM 672 N N . LEU A 1 87 ? 14.396 1.216 -9.311 1.00 96.06 87 LEU A N 1
ATOM 673 C CA . LEU A 1 87 ? 15.039 0.118 -10.047 1.00 96.06 87 LEU A CA 1
ATOM 674 C C . LEU A 1 87 ? 14.350 -0.151 -11.388 1.00 96.06 87 LEU A C 1
ATOM 676 O O . LEU A 1 87 ? 15.025 -0.312 -12.402 1.00 96.06 87 LEU A O 1
ATOM 680 N N . SER A 1 88 ? 13.014 -0.142 -11.409 1.00 95.00 88 SER A N 1
ATOM 681 C CA . SER A 1 88 ? 12.234 -0.288 -12.641 1.00 95.00 88 SER A CA 1
ATOM 682 C C . SER A 1 88 ? 12.517 0.845 -13.627 1.00 95.00 88 SER A C 1
ATOM 684 O O . SER A 1 88 ? 12.668 0.601 -14.821 1.00 95.00 88 SER A O 1
ATOM 686 N N . THR A 1 89 ? 12.610 2.082 -13.134 1.00 93.94 89 THR A N 1
ATOM 687 C CA . THR A 1 89 ? 12.912 3.260 -13.957 1.00 93.94 89 THR A CA 1
ATOM 688 C C . THR A 1 89 ? 14.326 3.177 -14.523 1.00 93.94 89 THR A C 1
ATOM 690 O O . THR A 1 89 ? 14.509 3.384 -15.718 1.00 93.94 89 THR A O 1
ATOM 693 N N . GLN A 1 90 ? 15.321 2.806 -13.711 1.00 93.44 90 GLN A N 1
ATOM 694 C CA . GLN A 1 90 ? 16.678 2.567 -14.200 1.00 93.44 90 GLN A CA 1
ATOM 695 C C . GLN A 1 90 ? 16.694 1.487 -15.283 1.00 93.44 90 GLN A C 1
ATOM 697 O O . GLN A 1 90 ? 17.257 1.717 -16.344 1.00 93.44 90 GLN A O 1
ATOM 702 N N . ALA A 1 91 ? 16.083 0.326 -15.033 1.00 91.00 91 ALA A N 1
ATOM 703 C CA . ALA A 1 91 ? 16.062 -0.778 -15.990 1.00 91.00 91 ALA A CA 1
ATOM 704 C C . ALA A 1 91 ? 15.425 -0.359 -17.323 1.00 91.00 91 ALA A C 1
ATOM 706 O O . ALA A 1 91 ? 15.938 -0.696 -18.389 1.00 91.00 91 ALA A O 1
ATOM 707 N N . LEU A 1 92 ? 14.344 0.427 -17.263 1.00 89.69 92 LEU A N 1
ATOM 708 C CA . LEU A 1 92 ? 13.702 1.007 -18.438 1.00 89.69 92 LEU A CA 1
ATOM 709 C C . LEU A 1 92 ? 14.653 1.947 -19.196 1.00 89.69 92 LEU A C 1
ATOM 711 O O . LEU A 1 92 ? 14.793 1.811 -20.409 1.00 89.69 92 LEU A O 1
ATOM 715 N N . LEU A 1 93 ? 15.316 2.870 -18.490 1.00 89.69 93 LEU A N 1
ATOM 716 C CA . LEU A 1 93 ? 16.249 3.837 -19.078 1.00 89.69 93 LEU A CA 1
ATOM 717 C C . LEU A 1 93 ? 17.490 3.156 -19.676 1.00 89.69 93 LEU A C 1
ATOM 719 O O . LEU A 1 93 ? 17.890 3.469 -20.796 1.00 89.69 93 LEU A O 1
ATOM 723 N N . SER A 1 94 ? 18.066 2.179 -18.979 1.00 86.81 94 SER A N 1
ATOM 724 C CA . SER A 1 94 ? 19.158 1.357 -19.503 1.00 86.81 94 SER A CA 1
ATOM 725 C C . SER A 1 94 ? 18.709 0.541 -20.717 1.00 86.81 94 SER A C 1
ATOM 727 O O . SER A 1 94 ? 19.447 0.453 -21.693 1.00 86.81 94 SER A O 1
ATOM 729 N N . GLY A 1 95 ? 17.486 0.002 -20.702 1.00 83.94 95 GLY A N 1
ATOM 730 C CA . GLY A 1 95 ? 16.917 -0.757 -21.817 1.00 83.94 95 GLY A CA 1
ATOM 731 C C . GLY A 1 95 ? 16.735 0.059 -23.101 1.00 83.94 95 GLY A C 1
ATOM 732 O O . GLY A 1 95 ? 16.895 -0.485 -24.187 1.00 83.94 95 GLY A O 1
ATOM 733 N N . ILE A 1 96 ? 16.459 1.366 -23.004 1.00 86.69 96 ILE A N 1
ATOM 734 C CA . ILE A 1 96 ? 16.411 2.270 -24.173 1.00 86.69 96 ILE A CA 1
ATOM 735 C C . ILE A 1 96 ? 17.799 2.810 -24.576 1.00 86.69 96 ILE A C 1
ATOM 737 O O . ILE A 1 96 ? 17.901 3.590 -25.519 1.00 86.69 96 ILE A O 1
ATOM 741 N N . GLY A 1 97 ? 18.866 2.419 -23.872 1.00 85.06 97 GLY A N 1
ATOM 742 C CA . GLY A 1 97 ? 20.245 2.810 -24.173 1.00 85.06 97 GLY A CA 1
ATOM 743 C C . GLY A 1 97 ? 20.716 4.115 -23.523 1.00 85.06 97 GLY A C 1
ATOM 744 O O . GLY A 1 97 ? 21.798 4.593 -23.858 1.00 85.06 97 GLY A O 1
ATOM 745 N N . VAL A 1 98 ? 19.969 4.711 -22.585 1.00 87.25 98 VAL A N 1
ATOM 746 C CA . VAL A 1 98 ? 20.429 5.929 -21.891 1.00 87.25 98 VAL A CA 1
ATOM 747 C C . VAL A 1 98 ? 21.747 5.642 -21.162 1.00 87.25 98 VAL A C 1
ATOM 749 O O . VAL A 1 98 ? 21.806 4.793 -20.275 1.00 87.25 98 VAL A O 1
ATOM 752 N N . GLY A 1 99 ? 22.806 6.364 -21.543 1.00 80.12 99 GLY A N 1
ATOM 753 C CA . GLY A 1 99 ? 24.154 6.237 -20.977 1.00 80.12 99 GLY A CA 1
ATOM 754 C C . GLY A 1 99 ? 25.153 5.428 -21.816 1.00 80.12 99 GLY A C 1
ATOM 755 O O . GLY A 1 99 ? 26.335 5.429 -21.482 1.00 80.12 99 GLY A O 1
ATOM 756 N N . ALA A 1 100 ? 24.734 4.784 -22.912 1.00 84.12 100 ALA A N 1
ATOM 757 C CA . ALA A 1 100 ? 25.647 4.081 -23.817 1.00 84.12 100 ALA A CA 1
ATOM 758 C C . ALA A 1 100 ? 26.113 4.985 -24.973 1.00 84.12 100 ALA A C 1
ATOM 760 O O . ALA A 1 100 ? 25.299 5.609 -25.648 1.00 84.12 100 ALA A O 1
ATOM 761 N N . ALA A 1 101 ? 27.420 5.005 -25.263 1.00 84.06 101 ALA A N 1
ATOM 762 C CA . ALA A 1 101 ? 27.968 5.739 -26.415 1.00 84.06 101 ALA A CA 1
ATOM 763 C C . ALA A 1 101 ? 27.479 5.180 -27.766 1.00 84.06 101 ALA A C 1
ATOM 765 O O . ALA A 1 101 ? 27.460 5.884 -28.770 1.00 84.06 101 ALA A O 1
ATOM 766 N N . THR A 1 102 ? 27.070 3.911 -27.779 1.00 84.62 102 THR A N 1
ATOM 767 C CA . THR A 1 102 ? 26.510 3.201 -28.934 1.00 84.62 102 THR A CA 1
ATOM 768 C C . THR A 1 102 ? 24.982 3.243 -28.978 1.00 84.62 102 THR A C 1
ATOM 770 O O . THR A 1 102 ? 24.381 2.579 -29.823 1.00 84.62 102 THR A O 1
ATOM 773 N N . ALA A 1 103 ? 24.333 3.982 -28.072 1.00 85.88 103 ALA A N 1
ATOM 774 C CA . ALA A 1 103 ? 22.884 4.105 -28.064 1.00 85.88 103 ALA A CA 1
ATOM 775 C C . ALA A 1 103 ? 22.407 4.742 -29.367 1.00 85.88 103 ALA A C 1
ATOM 777 O O . ALA A 1 103 ? 22.829 5.835 -29.742 1.00 85.88 103 ALA A O 1
ATOM 778 N N . THR A 1 104 ? 21.511 4.051 -30.060 1.00 86.56 104 THR A N 1
ATOM 779 C CA . THR A 1 104 ? 20.933 4.542 -31.306 1.00 86.56 104 THR A CA 1
ATOM 780 C C . THR A 1 104 ? 19.473 4.892 -31.094 1.00 86.56 104 THR A C 1
ATOM 782 O O . THR A 1 104 ? 18.773 4.253 -30.305 1.00 86.56 104 THR A O 1
ATOM 785 N N . ALA A 1 105 ? 18.990 5.869 -31.863 1.00 86.75 105 ALA A N 1
ATOM 786 C CA . ALA A 1 105 ? 17.563 6.158 -31.935 1.00 86.75 105 ALA A CA 1
ATOM 787 C C . ALA A 1 105 ? 16.760 4.887 -32.278 1.00 86.75 105 ALA A C 1
ATOM 789 O O . ALA A 1 105 ? 15.742 4.631 -31.650 1.00 86.75 105 ALA A O 1
ATOM 790 N N . ILE A 1 106 ? 17.272 4.039 -33.182 1.00 85.44 106 ILE A N 1
ATOM 791 C CA . ILE A 1 106 ? 16.635 2.771 -33.578 1.00 85.44 106 ILE A CA 1
ATOM 792 C C . ILE A 1 106 ? 16.508 1.801 -32.397 1.00 85.44 106 ILE A C 1
ATOM 794 O O . ILE A 1 106 ? 15.449 1.207 -32.226 1.00 85.44 106 ILE A O 1
ATOM 798 N N . GLY A 1 107 ? 17.541 1.652 -31.560 1.00 83.19 107 GLY A N 1
ATOM 799 C CA . GLY A 1 107 ? 17.477 0.798 -30.369 1.00 83.19 107 GLY A CA 1
ATOM 800 C C . GLY A 1 107 ? 16.430 1.277 -29.358 1.00 83.19 107 GLY A C 1
ATOM 801 O O . GLY A 1 107 ? 15.628 0.480 -28.871 1.00 83.19 107 GLY A O 1
ATOM 802 N N . ALA A 1 108 ? 16.369 2.590 -29.111 1.00 85.06 108 ALA A N 1
ATOM 803 C CA . ALA A 1 108 ? 15.343 3.186 -28.255 1.00 85.06 108 ALA A CA 1
ATOM 804 C C . ALA A 1 108 ? 13.929 2.993 -28.834 1.00 85.06 108 ALA A C 1
ATOM 806 O O . ALA A 1 108 ? 13.012 2.585 -28.117 1.00 85.06 108 ALA A O 1
ATOM 807 N N . THR A 1 109 ? 13.760 3.217 -30.143 1.00 86.25 109 THR A N 1
ATOM 808 C CA . THR A 1 109 ? 12.497 2.966 -30.850 1.00 86.25 109 THR A CA 1
ATOM 809 C C . THR A 1 109 ? 12.113 1.489 -30.802 1.00 86.25 109 THR A C 1
ATOM 811 O O . THR A 1 109 ? 10.939 1.192 -30.615 1.00 86.25 109 THR A O 1
ATOM 814 N N . PHE A 1 110 ? 13.068 0.557 -30.894 1.00 84.88 110 PHE A N 1
ATOM 815 C CA . PHE A 1 110 ? 12.801 -0.879 -30.797 1.00 84.88 110 PHE A CA 1
ATOM 816 C C . PHE A 1 110 ? 12.326 -1.293 -29.397 1.00 84.88 110 PHE A C 1
ATOM 818 O O . PHE A 1 110 ? 11.417 -2.106 -29.273 1.00 84.88 110 PHE A O 1
ATOM 825 N N . GLN A 1 111 ? 12.873 -0.701 -28.334 1.00 81.19 111 GLN A N 1
ATOM 826 C CA . GLN A 1 111 ? 12.428 -0.966 -26.963 1.00 81.19 111 GLN A CA 1
ATOM 827 C C . GLN A 1 111 ? 11.008 -0.431 -26.700 1.00 81.19 111 GLN A C 1
ATOM 829 O O . GLN A 1 111 ? 10.200 -1.098 -26.051 1.00 81.19 111 GLN A O 1
ATOM 834 N N . TRP A 1 112 ? 10.674 0.752 -27.228 1.00 84.56 112 TRP A N 1
ATOM 835 C CA . TRP A 1 112 ? 9.295 1.259 -27.207 1.00 84.56 112 TRP A CA 1
ATOM 836 C C . TRP A 1 112 ? 8.374 0.381 -28.042 1.00 84.56 112 TRP A C 1
ATOM 838 O O . TRP A 1 112 ? 7.301 0.015 -27.573 1.00 84.56 112 TRP A O 1
ATOM 848 N N . PHE A 1 113 ? 8.833 -0.027 -29.226 1.00 88.94 113 PHE A N 1
ATOM 849 C CA . PHE A 1 113 ? 8.142 -0.994 -30.060 1.00 88.94 113 PHE A CA 1
ATOM 850 C C . PHE A 1 113 ? 7.894 -2.298 -29.303 1.00 88.94 113 PHE A C 1
ATOM 852 O O . PHE A 1 113 ? 6.783 -2.780 -29.374 1.00 88.94 113 PHE A O 1
ATOM 859 N N . LEU A 1 114 ? 8.836 -2.849 -28.530 1.00 86.50 114 LEU A N 1
ATOM 860 C CA . LEU A 1 114 ? 8.610 -4.071 -27.745 1.00 86.50 114 LEU A CA 1
ATOM 861 C C . LEU A 1 114 ? 7.597 -3.874 -26.611 1.00 86.50 114 LEU A C 1
ATOM 863 O O . LEU A 1 114 ? 6.750 -4.743 -26.390 1.00 86.50 114 LEU A O 1
ATOM 867 N N . ARG A 1 115 ? 7.660 -2.744 -25.896 1.00 84.81 115 ARG A N 1
ATOM 868 C CA . ARG A 1 115 ? 6.659 -2.377 -24.878 1.00 84.81 115 ARG A CA 1
ATOM 869 C C . ARG A 1 115 ? 5.267 -2.308 -25.506 1.00 84.81 115 ARG A C 1
ATOM 871 O O . ARG A 1 115 ? 4.329 -2.925 -25.002 1.00 84.81 115 ARG A O 1
ATOM 878 N N . ASP A 1 116 ? 5.156 -1.584 -26.613 1.00 89.62 116 ASP A N 1
ATOM 879 C CA . ASP A 1 116 ? 3.897 -1.355 -27.311 1.00 89.62 116 ASP A CA 1
ATOM 880 C C . ASP A 1 116 ? 3.412 -2.646 -27.973 1.00 89.62 116 ASP A C 1
ATOM 882 O O . ASP A 1 116 ? 2.251 -2.999 -27.817 1.00 89.62 116 ASP A O 1
ATOM 886 N N . LEU A 1 117 ? 4.307 -3.423 -28.587 1.00 91.75 117 LEU A N 1
ATOM 887 C CA . LEU A 1 117 ? 4.050 -4.749 -29.143 1.00 91.75 117 LEU A CA 1
ATOM 888 C C . LEU A 1 117 ? 3.521 -5.688 -28.069 1.00 91.75 117 LEU A C 1
ATOM 890 O O . LEU A 1 117 ? 2.580 -6.410 -28.338 1.00 91.75 117 LEU A O 1
ATOM 894 N N . THR A 1 118 ? 4.069 -5.683 -26.854 1.00 90.50 118 THR A N 1
ATOM 895 C CA . THR A 1 118 ? 3.562 -6.540 -25.769 1.00 90.50 118 THR A CA 1
ATOM 896 C C . THR A 1 118 ? 2.114 -6.184 -25.428 1.00 90.50 118 THR A C 1
ATOM 898 O O . THR A 1 118 ? 1.265 -7.071 -25.330 1.00 90.50 118 THR A O 1
ATOM 901 N N . GLY A 1 119 ? 1.804 -4.887 -25.315 1.00 88.75 119 GLY A N 1
ATOM 902 C CA . GLY A 1 119 ? 0.434 -4.411 -25.112 1.00 88.75 119 GLY A CA 1
ATOM 903 C C . GLY A 1 119 ? -0.486 -4.729 -26.295 1.00 88.75 119 GLY A C 1
ATOM 904 O O . GLY A 1 119 ? -1.602 -5.207 -26.102 1.00 88.75 119 GLY A O 1
ATOM 905 N N . MET A 1 120 ? -0.001 -4.530 -27.520 1.00 91.19 120 MET A N 1
ATOM 906 C CA . MET A 1 120 ? -0.724 -4.795 -28.764 1.00 91.19 120 MET A CA 1
ATOM 907 C C . MET A 1 120 ? -0.964 -6.289 -28.972 1.00 91.19 120 MET A C 1
ATOM 909 O O . MET A 1 120 ? -2.069 -6.660 -29.331 1.00 91.19 120 MET A O 1
ATOM 913 N N . VAL A 1 121 ? 0.014 -7.157 -28.701 1.00 93.81 121 VAL A N 1
ATOM 914 C CA . VAL A 1 121 ? -0.117 -8.621 -28.736 1.00 93.81 121 VAL A CA 1
ATOM 915 C C . VAL A 1 121 ? -1.092 -9.075 -27.665 1.00 93.81 121 VAL A C 1
ATOM 917 O O . VAL A 1 121 ? -1.958 -9.884 -27.969 1.00 93.81 121 VAL A O 1
ATOM 920 N N . GLY A 1 122 ? -1.023 -8.530 -26.447 1.00 91.31 122 GLY A N 1
ATOM 921 C CA . GLY A 1 122 ? -2.039 -8.774 -25.422 1.00 91.31 122 GLY A CA 1
ATOM 922 C C . GLY A 1 122 ? -3.439 -8.393 -25.910 1.00 91.31 122 GLY A C 1
ATOM 923 O O . GLY A 1 122 ? -4.378 -9.176 -25.770 1.00 91.31 122 GLY A O 1
ATOM 924 N N . GLY A 1 123 ? -3.560 -7.241 -26.572 1.00 86.88 123 GLY A N 1
ATOM 925 C CA . GLY A 1 123 ? -4.778 -6.806 -27.252 1.00 86.88 123 GLY A CA 1
ATOM 926 C C . GLY A 1 123 ? -5.218 -7.769 -28.357 1.00 86.88 123 GLY A C 1
ATOM 927 O O . GLY A 1 123 ? -6.374 -8.171 -28.378 1.00 86.88 123 GLY A O 1
ATOM 928 N N . ILE A 1 124 ? -4.315 -8.206 -29.236 1.00 88.62 124 ILE A N 1
ATOM 929 C CA . ILE A 1 124 ? -4.596 -9.166 -30.312 1.00 88.62 124 ILE A CA 1
ATOM 930 C C . ILE A 1 124 ? -5.050 -10.495 -29.720 1.00 88.62 124 ILE A C 1
ATOM 932 O O . ILE A 1 124 ? -6.084 -10.993 -30.129 1.00 88.62 124 ILE A O 1
ATOM 936 N N . VAL A 1 125 ? -4.349 -11.047 -28.728 1.00 91.75 125 VAL A N 1
ATOM 937 C CA . VAL A 1 125 ? -4.732 -12.282 -28.025 1.00 91.75 125 VAL A CA 1
ATOM 938 C C . VAL A 1 125 ? -6.114 -12.132 -27.396 1.00 91.75 125 VAL A C 1
ATOM 940 O O . VAL A 1 125 ? -6.960 -13.007 -27.562 1.00 91.75 125 VAL A O 1
ATOM 943 N N . PHE A 1 126 ? -6.382 -11.005 -26.737 1.00 87.25 126 PHE A N 1
ATOM 944 C CA . PHE A 1 126 ? -7.706 -10.695 -26.207 1.00 87.25 126 PHE A CA 1
ATOM 945 C C . PHE A 1 126 ? -8.767 -10.633 -27.316 1.00 87.25 126 PHE A C 1
ATOM 947 O O . PHE A 1 126 ? -9.858 -11.171 -27.155 1.00 87.25 126 PHE A O 1
ATOM 954 N N . THR A 1 127 ? -8.439 -10.052 -28.468 1.00 84.88 127 THR A N 1
ATOM 955 C CA . THR A 1 127 ? -9.335 -9.957 -29.631 1.00 84.88 127 THR A CA 1
ATOM 956 C C . THR A 1 127 ? -9.488 -11.305 -30.349 1.00 84.88 127 THR A C 1
ATOM 958 O O . THR A 1 127 ? -10.542 -11.596 -30.892 1.00 84.88 127 THR A O 1
ATOM 961 N N . LEU A 1 128 ? -8.495 -12.190 -30.317 1.00 87.31 128 LEU A N 1
ATOM 962 C CA . LEU A 1 128 ? -8.619 -13.561 -30.817 1.00 87.31 128 LEU A CA 1
ATOM 963 C C . LEU A 1 128 ? -9.523 -14.387 -29.903 1.00 87.31 128 LEU A C 1
ATOM 965 O O . LEU A 1 128 ? -10.333 -15.176 -30.379 1.00 87.31 128 LEU A O 1
ATOM 969 N N . TYR A 1 129 ? -9.404 -14.179 -28.592 1.00 85.56 129 TYR A N 1
ATOM 970 C CA . TYR A 1 129 ? -10.216 -14.873 -27.604 1.00 85.56 129 TYR A CA 1
ATOM 971 C C . TYR A 1 129 ? -11.660 -14.345 -27.560 1.00 85.56 129 TYR A C 1
ATOM 973 O O . TYR A 1 129 ? -12.583 -15.141 -27.437 1.00 85.56 129 TYR A O 1
ATOM 981 N N . GLN A 1 130 ? -11.875 -13.025 -27.682 1.00 83.44 130 GLN A N 1
ATOM 982 C CA . GLN A 1 130 ? -13.179 -12.372 -27.461 1.00 83.44 130 GLN A CA 1
ATOM 983 C C . GLN A 1 130 ? -13.647 -11.404 -28.562 1.00 83.44 130 GLN A C 1
ATOM 985 O O . GLN A 1 130 ? -14.709 -10.799 -28.417 1.00 83.44 130 GLN A O 1
ATOM 990 N N . GLY A 1 131 ? -12.931 -11.262 -29.677 1.00 77.25 131 GLY A N 1
ATOM 991 C CA . GLY A 1 131 ? -13.213 -10.296 -30.755 1.00 77.25 131 GLY A CA 1
ATOM 992 C C . GLY A 1 131 ? -14.576 -10.445 -31.410 1.00 77.25 131 GLY A C 1
ATOM 993 O O . GLY A 1 131 ? -15.282 -9.456 -31.574 1.00 77.25 131 GLY A O 1
ATOM 994 N N . SER A 1 132 ? -15.016 -11.675 -31.682 1.00 76.88 132 SER A N 1
ATOM 995 C CA . SER A 1 132 ? -16.363 -11.936 -32.218 1.00 76.88 132 SER A CA 1
ATOM 996 C C . SER A 1 132 ? -17.481 -11.514 -31.255 1.00 76.88 132 SER A C 1
ATOM 998 O O . SER A 1 132 ? -18.600 -11.225 -31.677 1.00 76.88 132 SER A O 1
ATOM 1000 N N . ASN A 1 133 ? -17.182 -11.435 -29.957 1.00 74.44 133 ASN A N 1
ATOM 1001 C CA . ASN A 1 133 ? -18.103 -10.973 -28.924 1.00 74.44 133 ASN A CA 1
ATOM 1002 C C . ASN A 1 133 ? -17.957 -9.473 -28.622 1.00 74.44 133 ASN A C 1
ATOM 1004 O O . ASN A 1 133 ? -18.835 -8.922 -27.956 1.00 74.44 133 ASN A O 1
ATOM 1008 N N . LEU A 1 134 ? -16.883 -8.812 -29.075 1.00 70.25 134 LEU A N 1
ATOM 1009 C CA . LEU A 1 134 ? -16.630 -7.395 -28.810 1.00 70.25 134 LEU A CA 1
ATOM 1010 C C . LEU A 1 134 ? -17.624 -6.504 -29.556 1.00 70.25 134 LEU A C 1
ATOM 1012 O O . LEU A 1 134 ? -18.294 -5.714 -28.902 1.00 70.25 134 LEU A O 1
ATOM 1016 N N . ASP A 1 135 ? -17.816 -6.683 -30.864 1.00 73.62 135 ASP A N 1
ATOM 1017 C CA . ASP A 1 135 ? -18.748 -5.850 -31.647 1.00 73.62 135 ASP A CA 1
ATOM 1018 C C . ASP A 1 135 ? -20.210 -6.104 -31.263 1.00 73.62 135 ASP A C 1
ATOM 1020 O O . ASP A 1 135 ? -20.993 -5.176 -31.052 1.00 73.62 135 ASP A O 1
ATOM 1024 N N . ASN A 1 136 ? -20.554 -7.376 -31.048 1.00 76.88 136 ASN A N 1
ATOM 1025 C CA . ASN A 1 136 ? -21.891 -7.798 -30.633 1.00 76.88 136 ASN A CA 1
ATOM 1026 C C . ASN A 1 136 ? -22.281 -7.270 -29.239 1.00 76.88 136 ASN A C 1
ATOM 1028 O O . ASN A 1 136 ? -23.463 -7.249 -28.887 1.00 76.88 136 ASN A O 1
ATOM 1032 N N . ARG A 1 137 ? -21.299 -6.869 -28.417 1.00 81.00 137 ARG A N 1
ATOM 1033 C CA . ARG A 1 137 ? -21.495 -6.454 -27.019 1.00 81.00 137 ARG A CA 1
ATOM 1034 C C . ARG A 1 137 ? -20.603 -5.272 -26.624 1.00 81.00 137 ARG A C 1
ATOM 1036 O O . ARG A 1 137 ? -20.237 -5.153 -25.457 1.00 81.00 137 ARG A O 1
ATOM 1043 N N . ALA A 1 138 ? -20.292 -4.361 -27.548 1.00 82.25 138 ALA A N 1
ATOM 1044 C CA . ALA A 1 138 ? -19.300 -3.298 -27.323 1.00 82.25 138 ALA A CA 1
ATOM 1045 C C . ALA A 1 138 ? -19.640 -2.419 -26.108 1.00 82.25 138 ALA A C 1
ATOM 1047 O O . ALA A 1 138 ? -18.780 -2.090 -25.291 1.00 82.25 138 ALA A O 1
ATOM 1048 N N . LYS A 1 139 ? -20.933 -2.122 -25.926 1.00 88.00 139 LYS A N 1
ATOM 1049 C CA . LYS A 1 139 ? -21.444 -1.419 -24.740 1.00 88.00 139 LYS A CA 1
ATOM 1050 C C . LYS A 1 139 ? -21.181 -2.190 -23.440 1.00 88.00 139 LYS A C 1
ATOM 1052 O O . LYS A 1 139 ? -20.854 -1.570 -22.437 1.00 88.00 139 LYS A O 1
ATOM 1057 N N . GLN A 1 140 ? -21.301 -3.522 -23.452 1.00 88.62 140 GLN A N 1
ATOM 1058 C CA . GLN A 1 140 ? -21.070 -4.369 -22.274 1.00 88.62 140 GLN A CA 1
ATOM 1059 C C . GLN A 1 140 ? -19.584 -4.405 -21.906 1.00 88.62 140 GLN A C 1
ATOM 1061 O O . GLN A 1 140 ? -19.255 -4.312 -20.731 1.00 88.62 140 GLN A O 1
ATOM 1066 N N . TRP A 1 141 ? -18.691 -4.485 -22.895 1.00 85.88 141 TRP A N 1
ATOM 1067 C CA . TRP A 1 141 ? -17.246 -4.481 -22.655 1.00 85.88 141 TRP A CA 1
ATOM 1068 C C . TRP A 1 141 ? -16.720 -3.136 -22.175 1.00 85.88 141 TRP A C 1
ATOM 1070 O O . TRP A 1 141 ? -15.908 -3.104 -21.252 1.00 85.88 141 TRP A O 1
ATOM 1080 N N . ARG A 1 142 ? -17.214 -2.027 -22.742 1.00 92.00 142 ARG A N 1
ATOM 1081 C CA . ARG A 1 142 ? -16.890 -0.696 -22.218 1.00 92.00 142 ARG A CA 1
ATOM 1082 C C . ARG A 1 142 ? -17.338 -0.568 -20.767 1.00 92.00 142 ARG A C 1
ATOM 1084 O O . ARG A 1 142 ? -16.534 -0.205 -19.918 1.00 92.00 142 ARG A O 1
ATOM 1091 N N . LEU A 1 143 ? -18.591 -0.931 -20.495 1.00 92.50 143 LEU A N 1
ATOM 1092 C CA . LEU A 1 143 ? -19.133 -0.891 -19.144 1.00 92.50 143 LEU A CA 1
ATOM 1093 C C . LEU A 1 143 ? -18.334 -1.787 -18.188 1.00 92.50 143 LEU A C 1
ATOM 1095 O O . LEU A 1 143 ? -18.110 -1.394 -17.054 1.00 92.50 143 LEU A O 1
ATOM 1099 N N . ALA A 1 144 ? -17.867 -2.957 -18.634 1.00 89.56 144 ALA A N 1
ATOM 1100 C CA . ALA A 1 144 ? -17.037 -3.844 -17.824 1.00 89.56 144 ALA A CA 1
ATOM 1101 C C . ALA A 1 144 ? -15.670 -3.226 -17.477 1.00 89.56 144 ALA A C 1
ATOM 1103 O O . ALA A 1 144 ? -15.236 -3.335 -16.334 1.00 89.56 144 ALA A O 1
ATOM 1104 N N . ALA A 1 145 ? -15.003 -2.566 -18.428 1.00 89.19 145 ALA A N 1
ATOM 1105 C CA . ALA A 1 145 ? -13.721 -1.904 -18.183 1.00 89.19 145 ALA A CA 1
ATOM 1106 C C . ALA A 1 145 ? -13.860 -0.720 -17.213 1.00 89.19 145 ALA A C 1
ATOM 1108 O O . ALA A 1 145 ? -13.102 -0.638 -16.245 1.00 89.19 145 ALA A O 1
ATOM 1109 N N . ASP A 1 146 ? -14.857 0.143 -17.444 1.00 94.75 146 ASP A N 1
ATOM 1110 C CA . ASP A 1 146 ? -15.167 1.274 -16.562 1.00 94.75 146 ASP A CA 1
ATOM 1111 C C . ASP A 1 146 ? -15.499 0.754 -15.151 1.00 94.75 146 ASP A C 1
ATOM 1113 O O . ASP A 1 146 ? -14.909 1.185 -14.165 1.00 94.75 146 ASP A O 1
ATOM 1117 N N . PHE A 1 147 ? -16.323 -0.294 -15.062 1.00 94.00 147 PHE A N 1
ATOM 1118 C CA . PHE A 1 147 ? -16.666 -0.952 -13.802 1.00 94.00 147 PHE A CA 1
ATOM 1119 C C . PHE A 1 147 ? -15.449 -1.517 -13.055 1.00 94.00 147 PHE A C 1
ATOM 1121 O O . PHE A 1 147 ? -15.369 -1.388 -11.836 1.00 94.00 147 PHE A O 1
ATOM 1128 N N . MET A 1 148 ? -14.484 -2.133 -13.746 1.00 92.56 148 MET A N 1
ATOM 1129 C CA . MET A 1 148 ? -13.264 -2.643 -13.105 1.00 92.56 148 MET A CA 1
ATOM 1130 C C . MET A 1 148 ? -12.381 -1.513 -12.562 1.00 92.56 148 MET A C 1
ATOM 1132 O O . MET A 1 148 ? -11.838 -1.647 -11.463 1.00 92.56 148 MET A O 1
ATOM 1136 N N . ASN A 1 149 ? -12.242 -0.415 -13.312 1.00 92.12 149 ASN A N 1
ATOM 1137 C CA . ASN A 1 149 ? -11.476 0.751 -12.876 1.00 92.12 149 ASN A CA 1
ATOM 1138 C C . ASN A 1 149 ? -12.129 1.406 -11.649 1.00 92.12 149 ASN A C 1
ATOM 1140 O O . ASN A 1 149 ? -11.471 1.597 -10.623 1.00 92.12 149 ASN A O 1
ATOM 1144 N N . ASP A 1 150 ? -13.442 1.627 -11.724 1.00 93.62 150 ASP A N 1
ATOM 1145 C CA . ASP A 1 150 ? -14.231 2.215 -10.647 1.00 93.62 150 ASP A CA 1
ATOM 1146 C C . ASP A 1 150 ? -14.209 1.340 -9.391 1.00 93.62 150 ASP A C 1
ATOM 1148 O O . ASP A 1 150 ? -14.021 1.858 -8.292 1.00 93.62 150 ASP A O 1
ATOM 1152 N N . ILE A 1 151 ? -14.322 0.009 -9.518 1.00 94.06 151 ILE A N 1
ATOM 1153 C CA . ILE A 1 151 ? -14.188 -0.905 -8.373 1.00 94.06 151 ILE A CA 1
ATOM 1154 C C . ILE A 1 151 ? -12.832 -0.739 -7.702 1.00 94.06 151 ILE A C 1
ATOM 1156 O O . ILE A 1 151 ? -12.781 -0.655 -6.478 1.00 94.06 151 ILE A O 1
ATOM 1160 N N . ALA A 1 152 ? -11.740 -0.719 -8.469 1.00 89.94 152 ALA A N 1
ATOM 1161 C CA . ALA A 1 152 ? -10.405 -0.609 -7.895 1.00 89.94 152 ALA A CA 1
ATOM 1162 C C . ALA A 1 152 ? -10.231 0.727 -7.157 1.00 89.94 152 ALA A C 1
ATOM 1164 O O . ALA A 1 152 ? -9.776 0.745 -6.010 1.00 89.94 152 ALA A O 1
ATOM 1165 N N . GLY A 1 153 ? -10.658 1.827 -7.784 1.00 90.44 153 GLY A N 1
ATOM 1166 C CA . GLY A 1 153 ? -10.607 3.164 -7.197 1.00 90.44 153 GLY A CA 1
ATOM 1167 C C . GLY A 1 153 ? -11.468 3.290 -5.938 1.00 90.44 153 GLY A C 1
ATOM 1168 O O . GLY A 1 153 ? -10.980 3.728 -4.895 1.00 90.44 153 GLY A O 1
ATOM 1169 N N . VAL A 1 154 ? -12.730 2.854 -5.998 1.00 93.38 154 VAL A N 1
ATOM 1170 C CA . VAL A 1 154 ? -13.664 2.909 -4.863 1.00 93.38 154 VAL A CA 1
ATOM 1171 C C . VAL A 1 154 ? -13.218 1.981 -3.741 1.00 93.38 154 VAL A C 1
ATOM 1173 O O . VAL A 1 154 ? -13.239 2.397 -2.587 1.00 93.38 154 VAL A O 1
ATOM 1176 N N . ALA A 1 155 ? -12.786 0.753 -4.038 1.00 89.94 155 ALA A N 1
ATOM 1177 C CA . ALA A 1 155 ? -12.314 -0.176 -3.016 1.00 89.94 155 ALA A CA 1
ATOM 1178 C C . ALA A 1 155 ? -11.091 0.384 -2.281 1.00 89.94 155 ALA A C 1
ATOM 1180 O O . ALA A 1 155 ? -11.085 0.374 -1.055 1.00 89.94 155 ALA A O 1
ATOM 1181 N N . GLY A 1 156 ? -10.096 0.918 -3.001 1.00 88.94 156 GLY A N 1
ATOM 1182 C CA . GLY A 1 156 ? -8.917 1.536 -2.387 1.00 88.94 156 GLY A CA 1
ATOM 1183 C C . GLY A 1 156 ? -9.249 2.797 -1.581 1.00 88.94 156 GLY A C 1
ATOM 1184 O O . GLY A 1 156 ? -8.804 2.946 -0.445 1.00 88.94 156 GLY A O 1
ATOM 1185 N N . GLY A 1 157 ? -10.075 3.692 -2.132 1.00 89.19 157 GLY A N 1
ATOM 1186 C CA . GLY A 1 157 ? -10.466 4.927 -1.450 1.00 89.19 157 GLY A CA 1
ATOM 1187 C C . GLY A 1 157 ? -11.337 4.684 -0.214 1.00 89.19 157 GLY A C 1
ATOM 1188 O O . GLY A 1 157 ? -11.102 5.271 0.843 1.00 89.19 157 GLY A O 1
ATOM 1189 N N . ALA A 1 158 ? -12.323 3.789 -0.318 1.00 91.81 158 ALA A N 1
ATOM 1190 C CA . ALA A 1 158 ? -13.236 3.475 0.775 1.00 91.81 158 ALA A CA 1
ATOM 1191 C C . ALA A 1 158 ? -12.540 2.720 1.913 1.00 91.81 158 ALA A C 1
ATOM 1193 O O . ALA A 1 158 ? -12.816 3.013 3.077 1.00 91.81 158 ALA A O 1
ATOM 1194 N N . THR A 1 159 ? -11.633 1.780 1.614 1.00 92.00 159 THR A N 1
ATOM 1195 C CA . THR A 1 159 ? -10.878 1.078 2.664 1.00 92.00 159 THR A CA 1
ATOM 1196 C C . THR A 1 159 ? -9.934 2.027 3.385 1.00 92.00 159 THR A C 1
ATOM 1198 O O . THR A 1 159 ? -9.943 2.028 4.612 1.00 92.00 159 THR A O 1
ATOM 1201 N N . ARG A 1 160 ? -9.212 2.902 2.671 1.00 92.06 160 ARG A N 1
ATOM 1202 C CA . ARG A 1 160 ? -8.374 3.933 3.304 1.00 92.06 160 ARG A CA 1
ATOM 1203 C C . ARG A 1 160 ? -9.200 4.829 4.224 1.00 92.06 160 ARG A C 1
ATOM 1205 O O . ARG A 1 160 ? -8.867 4.960 5.395 1.00 92.06 160 ARG A O 1
ATOM 1212 N N . ALA A 1 161 ? -10.330 5.356 3.748 1.00 92.44 161 ALA A N 1
ATOM 1213 C CA . ALA A 1 161 ? -11.215 6.181 4.570 1.00 92.44 161 ALA A CA 1
ATOM 1214 C C . ALA A 1 161 ? -11.748 5.431 5.806 1.00 92.44 161 ALA A C 1
ATOM 1216 O O . ALA A 1 161 ? -11.787 5.992 6.902 1.00 92.44 161 ALA A O 1
ATOM 1217 N N . ALA A 1 162 ? -12.133 4.160 5.654 1.00 92.62 162 ALA A N 1
ATOM 1218 C CA . ALA A 1 162 ? -12.575 3.324 6.766 1.00 92.62 162 ALA A CA 1
ATOM 1219 C C . ALA A 1 162 ? -11.457 3.093 7.797 1.00 92.62 162 ALA A C 1
ATOM 1221 O O . ALA A 1 162 ? -11.724 3.159 8.996 1.00 92.62 162 ALA A O 1
ATOM 1222 N N . LEU A 1 163 ? -10.213 2.883 7.352 1.00 94.62 163 LEU A N 1
ATOM 1223 C CA . LEU A 1 163 ? -9.051 2.766 8.235 1.00 94.62 163 LEU A CA 1
ATOM 1224 C C . LEU A 1 163 ? -8.750 4.084 8.951 1.00 94.62 163 LEU A C 1
ATOM 1226 O O . LEU A 1 163 ? -8.590 4.081 10.168 1.00 94.62 163 LEU A O 1
ATOM 1230 N N . THR A 1 164 ? -8.771 5.223 8.252 1.00 95.38 164 THR A N 1
ATOM 1231 C CA . THR A 1 164 ? -8.619 6.546 8.877 1.00 95.38 164 THR A CA 1
ATOM 1232 C C . THR A 1 164 ? -9.657 6.764 9.985 1.00 95.38 164 THR A C 1
ATOM 1234 O O . THR A 1 164 ? -9.320 7.249 11.065 1.00 95.38 164 THR A O 1
ATOM 1237 N N . GLN A 1 165 ? -10.920 6.388 9.746 1.00 94.94 165 GLN A N 1
ATOM 1238 C CA . GLN A 1 165 ? -11.980 6.483 10.756 1.00 94.94 165 GLN A CA 1
ATOM 1239 C C . GLN A 1 165 ? -11.766 5.511 11.919 1.00 94.94 165 GLN A C 1
ATOM 1241 O O . GLN A 1 165 ? -11.954 5.897 13.067 1.00 94.94 165 GLN A O 1
ATOM 1246 N N . HIS A 1 166 ? -11.342 4.275 11.641 1.00 94.38 166 HIS A N 1
ATOM 1247 C CA . HIS A 1 166 ? -10.999 3.287 12.670 1.00 94.38 166 HIS A CA 1
ATOM 1248 C C . HIS A 1 166 ? -9.879 3.786 13.592 1.00 94.38 166 HIS A C 1
ATOM 1250 O O . HIS A 1 166 ? -9.976 3.670 14.815 1.00 94.38 166 HIS A O 1
ATOM 1256 N N . PHE A 1 167 ? -8.846 4.401 13.015 1.00 96.56 167 PHE A N 1
ATOM 1257 C CA . PHE A 1 167 ? -7.729 4.954 13.771 1.00 96.56 167 PHE A CA 1
ATOM 1258 C C . PHE A 1 167 ? -8.117 6.185 14.596 1.00 96.56 167 PHE A C 1
ATOM 1260 O O . PHE A 1 167 ? -7.490 6.436 15.620 1.00 96.56 167 PHE A O 1
ATOM 1267 N N . ALA A 1 168 ? -9.133 6.950 14.201 1.00 96.19 168 ALA A N 1
ATOM 1268 C CA . ALA A 1 168 ? -9.526 8.180 14.881 1.00 96.19 168 ALA A CA 1
ATOM 1269 C C . ALA A 1 168 ? -10.396 7.918 16.126 1.00 96.19 168 ALA A C 1
ATOM 1271 O O . ALA A 1 168 ? -11.578 7.601 16.021 1.00 96.19 168 ALA A O 1
ATOM 1272 N N . ARG A 1 169 ? -9.853 8.127 17.338 1.00 93.69 169 ARG A N 1
ATOM 1273 C CA . ARG A 1 169 ? -10.610 7.940 18.597 1.00 93.69 169 ARG A CA 1
ATOM 1274 C C . ARG A 1 169 ? -11.240 9.210 19.172 1.00 93.69 169 ARG A C 1
ATOM 1276 O O . ARG A 1 169 ? -12.110 9.108 20.033 1.00 93.69 169 ARG A O 1
ATOM 1283 N N . LYS A 1 170 ? -10.810 10.402 18.747 1.00 92.69 170 LYS A N 1
ATOM 1284 C CA . LYS A 1 170 ? -11.232 11.690 19.341 1.00 92.69 170 LYS A CA 1
ATOM 1285 C C . LYS A 1 170 ? -11.759 12.677 18.297 1.00 92.69 170 LYS A C 1
ATOM 1287 O O . LYS A 1 170 ? -11.416 13.851 18.338 1.00 92.69 170 LYS A O 1
ATOM 1292 N N . GLN A 1 171 ? -12.552 12.190 17.336 1.00 92.94 171 GLN A N 1
ATOM 1293 C CA . GLN A 1 171 ? -13.027 12.983 16.185 1.00 92.94 171 GLN A CA 1
ATOM 1294 C C . GLN A 1 171 ? -11.881 13.652 15.399 1.00 92.94 171 GLN A C 1
ATOM 1296 O O . GLN A 1 171 ? -12.024 14.733 14.837 1.00 92.94 171 GLN A O 1
ATOM 1301 N N . ASN A 1 172 ? -10.732 12.982 15.342 1.00 95.75 172 ASN A N 1
ATOM 1302 C CA . ASN A 1 172 ? -9.481 13.476 14.773 1.00 95.75 172 ASN A CA 1
ATOM 1303 C C . ASN A 1 172 ? -9.149 12.837 13.412 1.00 95.75 172 ASN A C 1
ATOM 1305 O O . ASN A 1 172 ? -7.984 12.754 13.042 1.00 95.75 172 ASN A O 1
ATOM 1309 N N . ALA A 1 173 ? -10.153 12.387 12.650 1.00 95.50 173 ALA A N 1
ATOM 1310 C CA . ALA A 1 173 ? -9.938 11.690 11.376 1.00 95.50 173 ALA A CA 1
ATOM 1311 C C . ALA A 1 173 ? -9.189 12.540 10.335 1.00 95.50 173 ALA A C 1
ATOM 1313 O O . ALA A 1 173 ? -8.339 12.024 9.616 1.00 95.50 173 ALA A O 1
ATOM 1314 N N . ALA A 1 174 ? -9.455 13.849 10.284 1.00 96.00 174 ALA A N 1
ATOM 1315 C CA . ALA A 1 174 ? -8.730 14.763 9.402 1.00 96.00 174 ALA A CA 1
ATOM 1316 C C . ALA A 1 174 ? -7.242 14.872 9.777 1.00 96.00 174 ALA A C 1
ATOM 1318 O O . ALA A 1 174 ? -6.389 14.889 8.896 1.00 96.00 174 ALA A O 1
ATOM 1319 N N . ASP A 1 175 ? -6.931 14.899 11.076 1.00 96.19 175 ASP A N 1
ATOM 1320 C CA . ASP A 1 175 ? -5.551 14.932 11.561 1.00 96.19 175 ASP A CA 1
ATOM 1321 C C . ASP A 1 175 ? -4.833 13.612 11.257 1.00 96.19 175 ASP A C 1
ATOM 1323 O O . ASP A 1 175 ? -3.754 13.632 10.674 1.00 96.19 175 ASP A O 1
ATOM 1327 N N . VAL A 1 176 ? -5.472 12.465 11.527 1.00 96.50 176 VAL A N 1
ATOM 1328 C CA . VAL A 1 176 ? -4.954 11.137 11.146 1.00 96.50 176 VAL A CA 1
ATOM 1329 C C . VAL A 1 176 ? -4.645 11.078 9.646 1.00 96.50 176 VAL A C 1
ATOM 1331 O O . VAL A 1 176 ? -3.531 10.719 9.277 1.00 96.50 176 VAL A O 1
ATOM 1334 N N . SER A 1 177 ? -5.582 11.499 8.790 1.00 96.12 177 SER A N 1
ATOM 1335 C CA . SER A 1 177 ? -5.388 11.520 7.333 1.00 96.12 177 SER A CA 1
ATOM 1336 C C . SER A 1 177 ? -4.241 12.443 6.905 1.00 96.12 177 SER A C 1
ATOM 1338 O O . SER A 1 177 ? -3.438 12.085 6.043 1.00 96.12 177 SER A O 1
ATOM 1340 N N . ALA A 1 178 ? -4.115 13.617 7.530 1.00 95.62 178 ALA A N 1
ATOM 1341 C CA . ALA A 1 178 ? -3.014 14.533 7.257 1.00 95.62 178 ALA A CA 1
ATOM 1342 C C . ALA A 1 178 ? -1.653 13.934 7.658 1.00 95.62 178 ALA A C 1
ATOM 1344 O O . ALA A 1 178 ? -0.671 14.110 6.935 1.00 95.62 178 ALA A O 1
ATOM 1345 N N . LYS A 1 179 ? -1.576 13.210 8.785 1.00 95.06 179 LYS A N 1
ATOM 1346 C CA . LYS A 1 179 ? -0.337 12.528 9.202 1.00 95.06 179 LYS A CA 1
ATOM 1347 C C . LYS A 1 179 ? 0.011 11.357 8.297 1.00 95.06 179 LYS A C 1
ATOM 1349 O O . LYS A 1 179 ? 1.180 11.222 7.950 1.00 95.06 179 LYS A O 1
ATOM 1354 N N . GLU A 1 180 ? -0.980 10.576 7.880 1.00 93.12 180 GLU A N 1
ATOM 1355 C CA . GLU A 1 180 ? -0.814 9.509 6.888 1.00 93.12 180 GLU A CA 1
ATOM 1356 C C . GLU A 1 180 ? -0.202 10.072 5.591 1.00 93.12 180 GLU A C 1
ATOM 1358 O O . GLU A 1 180 ? 0.810 9.567 5.110 1.00 93.12 180 GLU A O 1
ATOM 1363 N N . GLY A 1 181 ? -0.717 11.202 5.088 1.00 93.62 181 GLY A N 1
ATOM 1364 C CA . GLY A 1 181 ? -0.151 11.884 3.915 1.00 93.62 181 GLY A CA 1
ATOM 1365 C C . GLY A 1 181 ? 1.299 12.363 4.104 1.00 93.62 181 GLY A C 1
ATOM 1366 O O . GLY A 1 181 ? 2.131 12.218 3.202 1.00 93.62 181 GLY A O 1
ATOM 1367 N N . SER A 1 182 ? 1.642 12.896 5.281 1.00 95.25 182 SER A N 1
ATOM 1368 C CA . SER A 1 182 ? 3.025 13.279 5.614 1.00 95.25 182 SER A CA 1
ATOM 1369 C C . SER A 1 182 ? 3.968 12.074 5.684 1.00 95.25 182 SER A C 1
ATOM 1371 O O . SER A 1 182 ? 5.103 12.149 5.208 1.00 95.25 182 SER A O 1
ATOM 1373 N N . GLN A 1 183 ? 3.513 10.958 6.260 1.00 94.62 183 GLN A N 1
ATOM 1374 C CA . GLN A 1 183 ? 4.282 9.714 6.347 1.00 94.62 183 GLN A CA 1
ATOM 1375 C C . GLN A 1 183 ? 4.527 9.116 4.961 1.00 94.62 183 GLN A C 1
ATOM 1377 O O . GLN A 1 183 ? 5.665 8.772 4.646 1.00 94.62 183 GLN A O 1
ATOM 1382 N N . GLU A 1 184 ? 3.500 9.069 4.113 1.00 93.50 184 GLU A N 1
ATOM 1383 C CA . GLU A 1 184 ? 3.604 8.626 2.722 1.00 93.50 184 GLU A CA 1
ATOM 1384 C C . GLU A 1 184 ? 4.610 9.482 1.941 1.00 93.50 184 GLU A C 1
ATOM 1386 O O . GLU A 1 184 ? 5.502 8.959 1.266 1.00 93.50 184 GLU A O 1
ATOM 1391 N N . THR A 1 185 ? 4.541 10.807 2.098 1.00 95.56 185 THR A N 1
ATOM 1392 C CA . THR A 1 185 ? 5.485 11.742 1.469 1.00 95.56 185 THR A CA 1
ATOM 1393 C C . THR A 1 185 ? 6.919 11.499 1.945 1.00 95.56 185 THR A C 1
ATOM 1395 O O . THR A 1 185 ? 7.843 11.424 1.134 1.00 95.56 185 THR A O 1
ATOM 1398 N N . ALA A 1 186 ? 7.140 11.328 3.249 1.00 94.62 186 ALA A N 1
ATOM 1399 C CA . ALA A 1 186 ? 8.475 11.050 3.774 1.00 94.62 186 ALA A CA 1
ATOM 1400 C C . ALA A 1 186 ? 9.009 9.688 3.305 1.00 94.62 186 ALA A C 1
ATOM 1402 O O . ALA A 1 186 ? 10.162 9.599 2.879 1.00 94.62 186 ALA A O 1
ATOM 1403 N N . ALA A 1 187 ? 8.172 8.647 3.318 1.00 94.38 187 ALA A N 1
ATOM 1404 C CA . ALA A 1 187 ? 8.519 7.327 2.798 1.00 94.38 187 ALA A CA 1
ATOM 1405 C C . ALA A 1 187 ? 8.888 7.387 1.309 1.00 94.38 187 ALA A C 1
ATOM 1407 O O . ALA A 1 187 ? 9.849 6.742 0.891 1.00 94.38 187 ALA A O 1
ATOM 1408 N N . THR A 1 188 ? 8.182 8.215 0.532 1.00 95.56 188 THR A N 1
ATOM 1409 C CA . THR A 1 188 ? 8.489 8.495 -0.878 1.00 95.56 188 THR A CA 1
ATOM 1410 C C . THR A 1 188 ? 9.888 9.069 -1.033 1.00 95.56 188 THR A C 1
ATOM 1412 O O . THR A 1 188 ? 10.708 8.512 -1.760 1.00 95.56 188 THR A O 1
ATOM 1415 N N . LEU A 1 189 ? 10.193 10.152 -0.317 1.00 96.81 189 LEU A N 1
ATOM 1416 C CA . LEU A 1 189 ? 11.486 10.829 -0.413 1.00 96.81 189 LEU A CA 1
ATOM 1417 C C . LEU A 1 189 ? 12.639 9.901 -0.019 1.00 96.81 189 LEU A C 1
ATOM 1419 O O . LEU A 1 189 ? 13.617 9.773 -0.757 1.00 96.81 189 LEU A O 1
ATOM 1423 N N . VAL A 1 190 ? 12.506 9.206 1.112 1.00 97.06 190 VAL A N 1
ATOM 1424 C CA . VAL A 1 190 ? 13.521 8.253 1.578 1.00 97.06 190 VAL A CA 1
ATOM 1425 C C . VAL A 1 190 ? 13.664 7.096 0.588 1.00 97.06 190 VAL A C 1
ATOM 1427 O O . VAL A 1 190 ? 14.782 6.735 0.222 1.00 97.06 190 VAL A O 1
ATOM 1430 N N . GLY A 1 191 ? 12.552 6.545 0.102 1.00 97.19 191 GLY A N 1
ATOM 1431 C CA . GLY A 1 191 ? 12.542 5.436 -0.848 1.00 97.19 191 GLY A CA 1
ATOM 1432 C C . GLY A 1 191 ? 13.160 5.799 -2.190 1.00 97.19 191 GLY A C 1
ATOM 1433 O O . GLY A 1 191 ? 13.881 4.989 -2.767 1.00 97.19 191 GLY A O 1
ATOM 1434 N N . MET A 1 192 ? 12.961 7.029 -2.661 1.00 96.06 192 MET A N 1
ATOM 1435 C CA . MET A 1 192 ? 13.623 7.536 -3.861 1.00 96.06 192 MET A CA 1
ATOM 1436 C C . MET A 1 192 ? 15.131 7.701 -3.658 1.00 96.06 192 MET A C 1
ATOM 1438 O O . MET A 1 192 ? 15.895 7.295 -4.528 1.00 96.06 192 MET A O 1
ATOM 1442 N N . ILE A 1 193 ? 15.580 8.233 -2.515 1.00 97.94 193 ILE A N 1
ATOM 1443 C CA . ILE A 1 193 ? 17.016 8.387 -2.211 1.00 97.94 193 ILE A CA 1
ATOM 1444 C C . ILE A 1 193 ? 17.699 7.016 -2.135 1.00 97.94 193 ILE A C 1
ATOM 1446 O O . ILE A 1 193 ? 18.699 6.774 -2.814 1.00 97.94 193 ILE A O 1
ATOM 1450 N N . VAL A 1 194 ? 17.138 6.098 -1.343 1.00 97.81 194 VAL A N 1
ATOM 1451 C CA . VAL A 1 194 ? 17.658 4.730 -1.201 1.00 97.81 194 VAL A CA 1
ATOM 1452 C C . VAL A 1 194 ? 17.584 3.989 -2.535 1.00 97.81 194 VAL A C 1
ATOM 1454 O O . VAL A 1 194 ? 18.540 3.323 -2.926 1.00 97.81 194 VAL A O 1
ATOM 1457 N N . GLY A 1 195 ? 16.478 4.141 -3.263 1.00 97.44 195 GLY A N 1
ATOM 1458 C CA . GLY A 1 195 ? 16.271 3.557 -4.582 1.00 97.44 195 GLY A CA 1
ATOM 1459 C C . GLY A 1 195 ? 17.284 4.043 -5.605 1.00 97.44 195 GLY A C 1
ATOM 1460 O O . GLY A 1 195 ? 17.829 3.229 -6.338 1.00 97.44 195 GLY A O 1
ATOM 146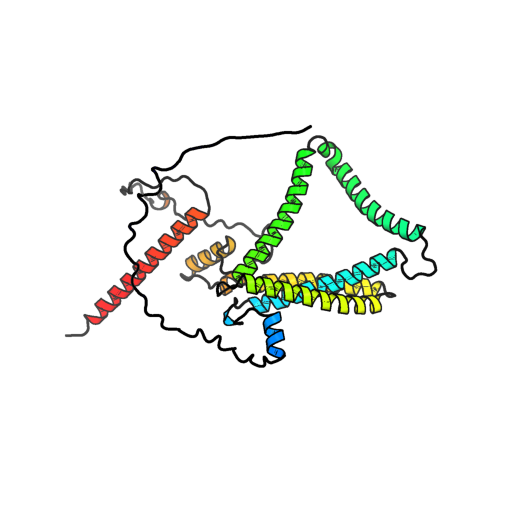1 N N . MET A 1 196 ? 17.601 5.336 -5.616 1.00 96.12 196 MET A N 1
ATOM 1462 C CA . MET A 1 196 ? 18.622 5.911 -6.491 1.00 96.12 196 MET A CA 1
ATOM 1463 C C . MET A 1 196 ? 20.023 5.395 -6.151 1.00 96.12 196 MET A C 1
ATOM 1465 O O . MET A 1 196 ? 20.799 5.064 -7.049 1.00 96.12 196 MET A O 1
ATOM 1469 N N . PHE A 1 197 ? 20.346 5.283 -4.862 1.00 97.00 197 PHE A N 1
ATOM 1470 C CA . PHE A 1 197 ? 21.611 4.697 -4.429 1.00 97.00 197 PHE A CA 1
ATOM 1471 C C . PHE A 1 197 ? 21.723 3.222 -4.847 1.00 97.00 197 PHE A C 1
ATOM 1473 O O . PHE A 1 197 ? 22.713 2.828 -5.463 1.00 97.00 197 PHE A O 1
ATOM 1480 N N . LEU A 1 198 ? 20.686 2.418 -4.594 1.00 96.81 198 LEU A N 1
ATOM 1481 C CA . LEU A 1 198 ? 20.642 1.006 -4.980 1.00 96.81 198 LEU A CA 1
ATOM 1482 C C . LEU A 1 198 ? 20.659 0.815 -6.504 1.00 96.81 198 LEU A C 1
ATOM 1484 O O . LEU A 1 198 ? 21.319 -0.094 -7.008 1.00 96.81 198 LEU A O 1
ATOM 1488 N N . ALA A 1 199 ? 19.981 1.688 -7.249 1.00 95.06 199 ALA A N 1
ATOM 1489 C CA . ALA A 1 199 ? 20.032 1.735 -8.705 1.00 95.06 199 ALA A CA 1
ATOM 1490 C C . ALA A 1 199 ? 21.493 1.879 -9.163 1.00 95.06 199 ALA A C 1
ATOM 1492 O O . ALA A 1 199 ? 22.014 1.003 -9.854 1.00 95.06 199 ALA A O 1
ATOM 1493 N N . ARG A 1 200 ? 22.221 2.870 -8.632 1.00 94.62 200 ARG A N 1
ATOM 1494 C CA . ARG A 1 200 ? 23.644 3.069 -8.945 1.00 94.62 200 ARG A CA 1
ATOM 1495 C C . ARG A 1 200 ? 24.507 1.835 -8.655 1.00 94.62 200 ARG A C 1
ATOM 1497 O O . ARG A 1 200 ? 25.373 1.511 -9.463 1.00 94.62 200 ARG A O 1
ATOM 1504 N N . LEU A 1 201 ? 24.274 1.141 -7.539 1.00 94.75 201 LEU A N 1
ATOM 1505 C CA . LEU A 1 201 ? 25.000 -0.093 -7.199 1.00 94.75 201 LEU A CA 1
ATOM 1506 C C . LEU A 1 201 ? 24.682 -1.259 -8.149 1.00 94.75 201 LEU A C 1
ATOM 1508 O O . LEU A 1 201 ? 25.529 -2.114 -8.393 1.00 94.75 201 LEU A O 1
ATOM 1512 N N . THR A 1 202 ? 23.462 -1.300 -8.682 1.00 95.38 202 THR A N 1
ATOM 1513 C CA . THR A 1 202 ? 22.958 -2.390 -9.533 1.00 95.38 202 THR A CA 1
ATOM 1514 C C . THR A 1 202 ? 23.128 -2.129 -11.033 1.00 95.38 202 THR A C 1
ATOM 1516 O O . THR A 1 202 ? 22.936 -3.052 -11.820 1.00 95.38 202 THR A O 1
ATOM 1519 N N . ALA A 1 203 ? 23.514 -0.915 -11.444 1.00 89.69 203 ALA A N 1
ATOM 1520 C CA . ALA A 1 203 ? 23.520 -0.463 -12.841 1.00 89.69 203 ALA A CA 1
ATOM 1521 C C . ALA A 1 203 ? 24.258 -1.402 -13.816 1.00 89.69 203 ALA A C 1
ATOM 1523 O O . ALA A 1 203 ? 23.787 -1.626 -14.925 1.00 89.69 203 ALA A O 1
ATOM 1524 N N . ASN A 1 204 ? 25.374 -1.998 -13.385 1.00 88.12 204 ASN A N 1
ATOM 1525 C CA . ASN A 1 204 ? 26.191 -2.898 -14.211 1.00 88.12 204 ASN A CA 1
ATOM 1526 C C . ASN A 1 204 ? 26.039 -4.380 -13.835 1.00 88.12 204 ASN A C 1
ATOM 1528 O O . ASN A 1 204 ? 26.813 -5.220 -14.290 1.00 88.12 204 ASN A O 1
ATOM 1532 N N . ASN A 1 205 ? 25.077 -4.718 -12.975 1.00 93.75 205 ASN A N 1
ATOM 1533 C CA . ASN A 1 205 ? 24.881 -6.078 -12.492 1.00 93.75 205 ASN A CA 1
ATOM 1534 C C . ASN A 1 205 ? 23.397 -6.450 -12.555 1.00 93.75 205 ASN A C 1
ATOM 1536 O O . ASN A 1 205 ? 22.642 -6.274 -11.597 1.00 93.75 205 ASN A O 1
ATOM 1540 N N . ILE A 1 206 ? 22.993 -6.998 -13.706 1.00 91.88 206 ILE A N 1
ATOM 1541 C CA . ILE A 1 206 ? 21.614 -7.423 -13.973 1.00 91.88 206 ILE A CA 1
ATOM 1542 C C . ILE A 1 206 ? 21.115 -8.441 -12.941 1.00 91.88 206 ILE A C 1
ATOM 1544 O O . ILE A 1 206 ? 19.972 -8.354 -12.499 1.00 91.88 206 ILE A O 1
ATOM 1548 N N . PHE A 1 207 ? 21.973 -9.360 -12.488 1.00 95.00 207 PHE A N 1
ATOM 1549 C CA . PHE A 1 207 ? 21.604 -10.337 -11.468 1.00 95.00 207 PHE A CA 1
ATOM 1550 C C . PHE A 1 207 ? 21.324 -9.660 -10.123 1.00 95.00 207 PHE A C 1
ATOM 1552 O O . PHE A 1 207 ? 20.301 -9.937 -9.499 1.00 95.00 207 PHE A O 1
ATOM 1559 N N . LEU A 1 208 ? 22.177 -8.722 -9.696 1.00 95.44 208 LEU A N 1
ATOM 1560 C CA . LEU A 1 208 ? 21.953 -7.932 -8.483 1.00 95.44 208 LEU A CA 1
ATOM 1561 C C . LEU A 1 208 ? 20.682 -7.075 -8.583 1.00 95.44 208 LEU A C 1
ATOM 1563 O O . LEU A 1 208 ? 19.942 -6.959 -7.609 1.00 95.44 208 LEU A O 1
ATOM 1567 N N . MET A 1 209 ? 20.396 -6.501 -9.754 1.00 95.50 209 MET A N 1
ATOM 1568 C CA . MET A 1 209 ? 19.176 -5.728 -9.998 1.00 95.50 209 MET A CA 1
ATOM 1569 C C . MET A 1 209 ? 17.922 -6.596 -9.841 1.00 95.50 209 MET A C 1
ATOM 1571 O O . MET A 1 209 ? 17.027 -6.241 -9.075 1.00 95.50 209 MET A O 1
ATOM 1575 N N . TRP A 1 210 ? 17.868 -7.746 -10.523 1.00 95.69 210 TRP A N 1
ATOM 1576 C CA . TRP A 1 210 ? 16.729 -8.665 -10.457 1.00 95.69 210 TRP A CA 1
ATOM 1577 C C . TRP A 1 210 ? 16.554 -9.260 -9.064 1.00 95.69 210 TRP A C 1
ATOM 1579 O O . TRP A 1 210 ? 15.441 -9.270 -8.543 1.00 95.69 210 TRP A O 1
ATOM 1589 N N . THR A 1 211 ? 17.635 -9.707 -8.423 1.00 96.88 211 THR A N 1
ATOM 1590 C CA . THR A 1 211 ? 17.569 -10.222 -7.045 1.00 96.88 211 THR A CA 1
ATOM 1591 C C . THR A 1 211 ? 17.098 -9.153 -6.065 1.00 96.88 211 THR A C 1
ATOM 1593 O O . THR A 1 211 ? 16.227 -9.440 -5.243 1.00 96.88 211 THR A O 1
ATOM 1596 N N . SER A 1 212 ? 17.574 -7.909 -6.190 1.00 96.81 212 SER A N 1
ATOM 1597 C CA . SER A 1 212 ? 17.088 -6.782 -5.385 1.00 96.81 212 SER A CA 1
ATOM 1598 C C . SER A 1 212 ? 15.603 -6.516 -5.638 1.00 96.81 212 SER A C 1
ATOM 1600 O O . SER A 1 212 ? 14.827 -6.424 -4.690 1.00 96.81 212 SER A O 1
ATOM 1602 N N . PHE A 1 213 ? 15.177 -6.454 -6.903 1.00 97.25 213 PHE A N 1
ATOM 1603 C CA . PHE A 1 213 ? 13.783 -6.204 -7.279 1.00 97.25 213 PHE A CA 1
ATOM 1604 C C . PHE A 1 213 ? 12.836 -7.294 -6.758 1.00 97.25 213 PHE A C 1
ATOM 1606 O O . PHE A 1 213 ? 11.791 -6.986 -6.180 1.00 97.25 213 PHE A O 1
ATOM 1613 N N . MET A 1 214 ? 13.201 -8.567 -6.925 1.00 97.94 214 MET A N 1
ATOM 1614 C CA . MET A 1 214 ? 12.397 -9.703 -6.466 1.00 97.94 214 MET A CA 1
ATOM 1615 C C . MET A 1 214 ? 12.348 -9.769 -4.938 1.00 97.94 214 MET A C 1
ATOM 1617 O O . MET A 1 214 ? 11.273 -9.969 -4.375 1.00 97.94 214 MET A O 1
ATOM 1621 N N . SER A 1 215 ? 13.469 -9.505 -4.257 1.00 98.00 215 SER A N 1
ATOM 1622 C CA . SER A 1 215 ? 13.515 -9.444 -2.789 1.00 98.00 215 SER A CA 1
ATOM 1623 C C . SER A 1 215 ? 12.649 -8.308 -2.240 1.00 98.00 215 SER A C 1
ATOM 1625 O O . SER A 1 215 ? 11.868 -8.522 -1.317 1.00 98.00 215 SER A O 1
ATOM 1627 N N . LEU A 1 216 ? 12.713 -7.117 -2.845 1.00 98.00 216 LEU A N 1
ATOM 1628 C CA . LEU A 1 216 ? 11.859 -5.979 -2.489 1.00 98.00 216 LEU A CA 1
ATOM 1629 C C . LEU A 1 216 ? 10.377 -6.268 -2.754 1.00 98.00 216 LEU A C 1
ATOM 1631 O O . LEU A 1 216 ? 9.529 -5.881 -1.954 1.00 98.00 216 LEU A O 1
ATOM 1635 N N . THR A 1 217 ? 10.056 -6.976 -3.841 1.00 97.88 217 THR A N 1
ATOM 1636 C CA . THR A 1 217 ? 8.678 -7.389 -4.161 1.00 97.88 217 THR A CA 1
ATOM 1637 C C . THR A 1 217 ? 8.141 -8.372 -3.121 1.00 97.88 217 THR A C 1
ATOM 1639 O O . THR A 1 217 ? 7.040 -8.177 -2.606 1.00 97.88 217 THR A O 1
ATOM 1642 N N . ALA A 1 218 ? 8.928 -9.386 -2.754 1.00 97.94 218 ALA A N 1
ATOM 1643 C CA . ALA A 1 218 ? 8.566 -10.330 -1.700 1.00 97.94 218 ALA A CA 1
ATOM 1644 C C . ALA A 1 218 ? 8.394 -9.619 -0.348 1.00 97.94 218 ALA A C 1
ATOM 1646 O O . ALA A 1 218 ? 7.392 -9.823 0.336 1.00 97.94 218 ALA A O 1
ATOM 1647 N N . PHE A 1 219 ? 9.322 -8.722 -0.001 1.00 98.25 219 PHE A N 1
ATOM 1648 C CA . PHE A 1 219 ? 9.236 -7.910 1.209 1.00 98.25 219 PHE A CA 1
ATOM 1649 C C . PHE A 1 219 ? 8.005 -7.000 1.214 1.00 98.25 219 PHE A C 1
ATOM 1651 O O . PHE A 1 219 ? 7.317 -6.926 2.222 1.00 98.25 219 PHE A O 1
ATOM 1658 N N . HIS A 1 220 ? 7.685 -6.351 0.093 1.00 97.19 220 HIS A N 1
ATOM 1659 C CA . HIS A 1 220 ? 6.491 -5.520 -0.048 1.00 97.19 220 HIS A CA 1
ATOM 1660 C C . HIS A 1 220 ? 5.219 -6.332 0.220 1.00 97.19 220 HIS A C 1
ATOM 1662 O O . HIS A 1 220 ? 4.363 -5.895 0.984 1.00 97.19 220 HIS A O 1
ATOM 1668 N N . MET A 1 221 ? 5.096 -7.518 -0.387 1.00 95.75 221 MET A N 1
ATOM 1669 C CA . MET A 1 221 ? 3.927 -8.384 -0.195 1.00 95.75 221 MET A CA 1
ATOM 1670 C C . MET A 1 221 ? 3.819 -8.865 1.253 1.00 95.75 221 MET A C 1
ATOM 1672 O O . MET A 1 221 ? 2.735 -8.841 1.835 1.00 95.75 221 MET A O 1
ATOM 1676 N N . TYR A 1 222 ? 4.947 -9.237 1.860 1.00 96.62 222 TYR A N 1
ATOM 1677 C CA . TYR A 1 222 ? 5.011 -9.616 3.267 1.00 96.62 222 TYR A CA 1
ATOM 1678 C C . TYR A 1 222 ? 4.644 -8.456 4.204 1.00 96.62 222 TYR A C 1
ATOM 1680 O O . TYR A 1 222 ? 3.830 -8.637 5.104 1.00 96.62 222 TYR A O 1
ATOM 1688 N N . ALA A 1 223 ? 5.193 -7.261 3.983 1.00 97.12 223 ALA A N 1
ATOM 1689 C CA . ALA A 1 223 ? 4.892 -6.073 4.775 1.00 97.12 223 ALA A CA 1
ATOM 1690 C C . ALA A 1 223 ? 3.413 -5.682 4.653 1.00 97.12 223 ALA A C 1
ATOM 1692 O O . ALA A 1 223 ? 2.780 -5.422 5.669 1.00 97.12 223 ALA A O 1
ATOM 1693 N N . ASN A 1 224 ? 2.833 -5.751 3.449 1.00 94.62 224 ASN A N 1
ATOM 1694 C CA . ASN A 1 224 ? 1.401 -5.536 3.244 1.00 94.62 224 ASN A CA 1
ATOM 1695 C C . ASN A 1 224 ? 0.552 -6.546 4.037 1.00 94.62 224 ASN A C 1
ATOM 1697 O O . ASN A 1 224 ? -0.366 -6.167 4.758 1.00 94.62 224 ASN A O 1
ATOM 1701 N N . TYR A 1 225 ? 0.899 -7.836 3.967 1.00 93.50 225 TYR A N 1
ATOM 1702 C CA . TYR A 1 225 ? 0.240 -8.875 4.761 1.00 93.50 225 TYR A CA 1
ATOM 1703 C C . TYR A 1 225 ? 0.339 -8.588 6.267 1.00 93.50 225 TYR A C 1
ATOM 1705 O O . TYR A 1 225 ? -0.658 -8.650 6.982 1.00 93.50 225 TYR A O 1
ATOM 1713 N N . LYS A 1 226 ? 1.526 -8.208 6.756 1.00 95.06 226 LYS A N 1
ATOM 1714 C CA . LYS A 1 226 ? 1.740 -7.855 8.165 1.00 95.06 226 LYS A CA 1
ATOM 1715 C C . LYS A 1 226 ? 0.991 -6.592 8.591 1.00 95.06 226 LYS A C 1
ATOM 1717 O O . LYS A 1 226 ? 0.514 -6.576 9.723 1.00 95.06 226 LYS A O 1
ATOM 1722 N N . ALA A 1 227 ? 0.865 -5.587 7.723 1.00 94.62 227 ALA A N 1
ATOM 1723 C CA . ALA A 1 227 ? 0.066 -4.389 7.975 1.00 94.62 227 ALA A CA 1
ATOM 1724 C C . ALA A 1 227 ? -1.405 -4.767 8.165 1.00 94.62 227 ALA A C 1
ATOM 1726 O O . ALA A 1 227 ? -1.988 -4.458 9.200 1.00 94.62 227 ALA A O 1
ATOM 1727 N N . VAL A 1 228 ? -1.973 -5.535 7.231 1.00 91.88 228 VAL A N 1
ATOM 1728 C CA . VAL A 1 228 ? -3.364 -6.003 7.323 1.00 91.88 228 VAL A CA 1
ATOM 1729 C C . VAL A 1 228 ? -3.590 -6.839 8.587 1.00 91.88 228 VAL A C 1
ATOM 1731 O O . VAL A 1 228 ? -4.555 -6.598 9.303 1.00 91.88 228 VAL A O 1
ATOM 1734 N N . CYS A 1 229 ? -2.683 -7.761 8.924 1.00 90.38 229 CYS A N 1
ATOM 1735 C CA . CYS A 1 229 ? -2.781 -8.560 10.152 1.00 90.38 229 CYS A CA 1
ATOM 1736 C C . CYS A 1 229 ? -2.597 -7.760 11.451 1.00 90.38 229 CYS A C 1
ATOM 1738 O O . CYS A 1 229 ? -2.909 -8.279 12.520 1.00 90.38 229 CYS A O 1
ATOM 1740 N N . ALA A 1 230 ? -2.043 -6.546 11.395 1.00 92.88 230 ALA A N 1
ATOM 1741 C CA . ALA A 1 230 ? -1.911 -5.692 12.570 1.00 92.88 230 ALA A CA 1
ATOM 1742 C C . ALA A 1 230 ? -3.233 -5.001 12.935 1.00 92.88 230 ALA A C 1
ATOM 1744 O O . ALA A 1 230 ? -3.387 -4.572 14.076 1.00 92.88 230 ALA A O 1
ATOM 1745 N N . LEU A 1 231 ? -4.174 -4.901 11.989 1.00 93.12 231 LEU A N 1
ATOM 1746 C CA . LEU A 1 231 ? -5.466 -4.259 12.200 1.00 93.12 231 LEU A CA 1
ATOM 1747 C C . LEU A 1 231 ? -6.348 -5.091 13.132 1.00 93.12 231 LEU A C 1
ATOM 1749 O O . LEU A 1 231 ? -6.624 -6.262 12.878 1.00 93.12 231 LEU A O 1
ATOM 1753 N N . CYS A 1 232 ? -6.857 -4.442 14.172 1.00 92.81 232 CYS A N 1
ATOM 1754 C CA . CYS A 1 232 ? -7.869 -4.971 15.072 1.00 92.81 232 CYS A CA 1
ATOM 1755 C C . CYS A 1 232 ? -9.164 -4.181 14.872 1.00 92.81 232 CYS A C 1
ATOM 1757 O O . CYS A 1 232 ? -9.521 -3.309 15.668 1.00 92.81 232 CYS A O 1
ATOM 1759 N N . LEU A 1 233 ? -9.863 -4.454 13.767 1.00 89.88 233 LEU A N 1
ATOM 1760 C CA . LEU A 1 233 ? -11.108 -3.760 13.445 1.00 89.88 233 LEU A CA 1
ATOM 1761 C C . LEU A 1 233 ? -12.186 -4.070 14.490 1.00 89.88 233 LEU A C 1
ATOM 1763 O O . LEU A 1 233 ? -12.425 -5.218 14.856 1.00 89.88 233 LEU A O 1
ATOM 1767 N N . THR A 1 234 ? -12.877 -3.032 14.954 1.00 86.94 234 THR A N 1
ATOM 1768 C CA . THR A 1 234 ? -13.968 -3.165 15.939 1.00 86.94 234 THR A CA 1
ATOM 1769 C C . THR A 1 234 ? -15.344 -3.318 15.288 1.00 86.94 234 THR A C 1
ATOM 1771 O O . THR A 1 234 ? -16.332 -3.606 15.966 1.00 86.94 234 THR A O 1
ATOM 1774 N N . SER A 1 235 ? -15.426 -3.147 13.967 1.00 86.06 235 SER A N 1
ATOM 1775 C CA . SER A 1 235 ? -16.657 -3.296 13.200 1.00 86.06 235 SER A CA 1
ATOM 1776 C C . SER A 1 235 ? -17.063 -4.768 13.069 1.00 86.06 235 SER A C 1
ATOM 1778 O O . SER A 1 235 ? -16.243 -5.656 12.841 1.00 86.06 235 SER A O 1
ATOM 1780 N N . ILE A 1 236 ? -18.363 -5.044 13.196 1.00 82.56 236 ILE A N 1
ATOM 1781 C CA . ILE A 1 236 ? -18.900 -6.398 13.033 1.00 82.56 236 ILE A CA 1
ATOM 1782 C C . ILE A 1 236 ? -19.075 -6.693 11.541 1.00 82.56 236 ILE A C 1
ATOM 1784 O O . ILE A 1 236 ? -20.039 -6.256 10.912 1.00 82.56 236 ILE A O 1
ATOM 1788 N N . ASN A 1 237 ? -18.142 -7.459 10.981 1.00 83.31 237 ASN A N 1
ATOM 1789 C CA . ASN A 1 237 ? -18.289 -8.074 9.665 1.00 83.31 237 ASN A CA 1
ATOM 1790 C C . ASN A 1 237 ? -18.935 -9.480 9.792 1.00 83.31 237 ASN A C 1
ATOM 1792 O O . ASN A 1 237 ? -19.148 -9.993 10.894 1.00 83.31 237 ASN A O 1
ATOM 1796 N N . ALA A 1 238 ? -19.271 -10.118 8.666 1.00 79.25 238 ALA A N 1
ATOM 1797 C CA . ALA A 1 238 ? -19.928 -11.431 8.669 1.00 79.25 238 ALA A CA 1
ATOM 1798 C C . ALA A 1 238 ? -19.060 -12.561 9.264 1.00 79.25 238 ALA A C 1
ATOM 1800 O O . ALA A 1 238 ? -19.589 -13.489 9.871 1.00 79.25 238 ALA A O 1
ATOM 1801 N N . GLU A 1 239 ? -17.739 -12.488 9.091 1.00 81.06 239 GLU A N 1
ATOM 1802 C CA . GLU A 1 239 ? -16.765 -13.426 9.658 1.00 81.06 239 GLU A CA 1
ATOM 1803 C C . GLU A 1 239 ? -16.674 -13.286 11.176 1.00 81.06 239 GLU A C 1
ATOM 1805 O O . GLU A 1 239 ? -16.905 -14.253 11.900 1.00 81.06 239 GLU A O 1
ATOM 1810 N N . ARG A 1 240 ? -16.454 -12.061 11.653 1.00 86.38 240 ARG A N 1
ATOM 1811 C CA . ARG A 1 240 ? -16.431 -11.709 13.070 1.00 86.38 240 ARG A CA 1
ATOM 1812 C C . ARG A 1 240 ? -17.713 -12.104 13.777 1.00 86.38 240 ARG A C 1
ATOM 1814 O O . ARG A 1 240 ? -17.661 -12.660 14.867 1.00 86.38 240 ARG A O 1
ATOM 1821 N N . MET A 1 241 ? -18.865 -11.853 13.152 1.00 84.19 241 MET A N 1
ATOM 1822 C CA . MET A 1 241 ? -20.161 -12.267 13.691 1.00 84.19 241 MET A CA 1
ATOM 1823 C C . MET A 1 241 ? -20.221 -13.784 13.894 1.00 84.19 241 MET A C 1
ATOM 1825 O O . MET A 1 241 ? -20.705 -14.241 14.927 1.00 84.19 241 MET A O 1
ATOM 1829 N N . ALA A 1 242 ? -19.719 -14.565 12.932 1.00 84.19 242 ALA A N 1
ATOM 1830 C CA . ALA A 1 242 ? -19.695 -16.017 13.047 1.00 84.19 242 ALA A CA 1
ATOM 1831 C C . ALA A 1 242 ? -18.797 -16.484 14.202 1.00 84.19 242 ALA A C 1
ATOM 1833 O O . ALA A 1 242 ? -19.234 -17.311 15.000 1.00 84.19 242 ALA A O 1
ATOM 1834 N N . ILE A 1 243 ? -17.600 -15.902 14.333 1.00 85.31 243 ILE A N 1
ATOM 1835 C CA . ILE A 1 243 ? -16.661 -16.185 15.430 1.00 85.31 243 ILE A CA 1
ATOM 1836 C C . ILE A 1 243 ? -17.301 -15.847 16.783 1.00 85.31 243 ILE A C 1
ATOM 1838 O O . ILE A 1 243 ? -17.390 -16.700 17.664 1.00 85.31 243 ILE A O 1
ATOM 1842 N N . VAL A 1 244 ? -17.822 -14.623 16.927 1.00 88.25 244 VAL A N 1
ATOM 1843 C CA . VAL A 1 244 ? -18.449 -14.141 18.167 1.00 88.25 244 VAL A CA 1
ATOM 1844 C C . VAL A 1 244 ? -19.606 -15.039 18.586 1.00 88.25 244 VAL A C 1
ATOM 1846 O O . VAL A 1 244 ? -19.711 -15.415 19.753 1.00 88.25 244 VAL A O 1
ATOM 1849 N N . LEU A 1 245 ? -20.468 -15.403 17.640 1.00 85.25 245 LEU A N 1
ATOM 1850 C CA . LEU A 1 245 ? -21.625 -16.233 17.923 1.00 85.25 245 LEU A CA 1
ATOM 1851 C C . LEU A 1 245 ? -21.241 -17.670 18.270 1.00 85.25 245 LEU A C 1
ATOM 1853 O O . LEU A 1 245 ? -21.820 -18.242 19.189 1.00 85.25 245 LEU A O 1
ATOM 1857 N N . GLN A 1 246 ? -20.272 -18.251 17.564 1.00 85.00 246 GLN A N 1
ATOM 1858 C CA . GLN A 1 246 ? -19.799 -19.600 17.849 1.00 85.00 246 GLN A CA 1
ATOM 1859 C C . GLN A 1 246 ? -19.190 -19.685 19.255 1.00 85.00 246 GLN A C 1
ATOM 1861 O O . GLN A 1 246 ? -19.557 -20.578 20.018 1.00 85.00 246 GLN A O 1
ATOM 1866 N N . SER A 1 247 ? -18.327 -18.734 19.625 1.00 86.81 247 SER A N 1
ATOM 1867 C CA . SER A 1 247 ? -17.764 -18.638 20.977 1.00 86.81 247 SER A CA 1
ATOM 1868 C C . SER A 1 247 ? -18.846 -18.405 22.033 1.00 86.81 247 SER A C 1
ATOM 1870 O O . SER A 1 247 ? -18.855 -19.069 23.068 1.00 86.81 247 SER A O 1
ATOM 1872 N N . PHE A 1 248 ? -19.822 -17.535 21.756 1.00 88.19 248 PHE A N 1
ATOM 1873 C CA . PHE A 1 248 ? -20.906 -17.260 22.696 1.00 88.19 248 PHE A CA 1
ATOM 1874 C C . PHE A 1 248 ? -21.826 -18.469 22.913 1.00 88.19 248 PHE A C 1
ATOM 1876 O O . PHE A 1 248 ? -22.215 -18.744 24.044 1.00 88.19 248 PHE A O 1
ATOM 1883 N N . LEU A 1 249 ? -22.165 -19.212 21.856 1.00 86.38 249 LEU A N 1
ATOM 1884 C CA . LEU A 1 249 ? -22.991 -20.418 21.965 1.00 86.38 249 LEU A CA 1
ATOM 1885 C C . LEU A 1 249 ? -22.264 -21.564 22.674 1.00 86.38 249 LEU A C 1
ATOM 1887 O O . LEU A 1 249 ? -22.913 -22.357 23.352 1.00 86.38 249 LEU A O 1
ATOM 1891 N N . LYS A 1 250 ? -20.940 -21.655 22.515 1.00 84.56 250 LYS A N 1
ATOM 1892 C CA . LYS A 1 250 ? -20.122 -22.704 23.127 1.00 84.56 250 LYS A CA 1
ATOM 1893 C C . LYS A 1 250 ? -19.821 -22.422 24.601 1.00 84.56 250 LYS A C 1
ATOM 1895 O O . LYS A 1 250 ? -20.046 -23.285 25.442 1.00 84.56 250 LYS A O 1
ATOM 1900 N N . ASP A 1 251 ? -19.339 -21.217 24.903 1.00 89.25 251 ASP A N 1
ATOM 1901 C CA . ASP A 1 251 ? -18.729 -20.884 26.197 1.00 89.25 251 ASP A CA 1
ATOM 1902 C C . ASP A 1 251 ? -19.529 -19.826 26.986 1.00 89.25 251 ASP A C 1
ATOM 1904 O O . ASP A 1 251 ? -19.154 -19.444 28.097 1.00 89.25 251 ASP A O 1
ATOM 1908 N N . GLY A 1 252 ? -20.630 -19.309 26.422 1.00 89.31 252 GLY A N 1
ATOM 1909 C CA . GLY A 1 252 ? -21.451 -18.255 27.031 1.00 89.31 252 GLY A CA 1
ATOM 1910 C C . GLY A 1 252 ? -20.790 -16.871 27.057 1.00 89.31 252 GLY A C 1
ATOM 1911 O O . GLY A 1 252 ? -21.322 -15.952 27.683 1.00 89.31 252 GLY A O 1
ATOM 1912 N N . LYS A 1 253 ? -19.628 -16.708 26.408 1.00 89.81 253 LYS A N 1
ATOM 1913 C CA . LYS A 1 253 ? -18.826 -15.477 26.397 1.00 89.81 253 LYS A CA 1
ATOM 1914 C C . LYS A 1 253 ? -18.523 -15.038 24.968 1.00 89.81 253 LYS A C 1
ATOM 1916 O O . LYS A 1 253 ? -18.170 -15.857 24.125 1.00 89.81 253 LYS A O 1
ATOM 1921 N N . ALA A 1 254 ? -18.667 -13.742 24.706 1.00 88.50 254 ALA A N 1
ATOM 1922 C CA . ALA A 1 254 ? -18.237 -13.146 23.448 1.00 88.50 254 ALA A CA 1
ATOM 1923 C C . ALA A 1 254 ? -16.727 -12.840 23.515 1.00 88.50 254 ALA A C 1
ATOM 1925 O O . ALA A 1 254 ? -16.285 -12.326 24.547 1.00 88.50 254 ALA A O 1
ATOM 1926 N N . PRO A 1 255 ? -15.956 -13.136 22.453 1.00 91.06 255 PRO A N 1
ATOM 1927 C CA . PRO A 1 255 ? -14.537 -12.824 22.396 1.00 91.06 255 PRO A CA 1
ATOM 1928 C C . PRO A 1 255 ? -14.314 -11.311 22.310 1.00 91.06 255 PRO A C 1
ATOM 1930 O O . PRO A 1 255 ? -15.165 -10.573 21.797 1.00 91.06 255 PRO A O 1
ATOM 1933 N N . SER A 1 256 ? -13.162 -10.846 22.788 1.00 91.38 256 SER A N 1
ATOM 1934 C CA . SER A 1 256 ? -12.730 -9.461 22.588 1.00 91.38 256 SER A CA 1
ATOM 1935 C C . SER A 1 256 ? -12.466 -9.172 21.099 1.00 91.38 256 SER A C 1
ATOM 1937 O O . SER A 1 256 ? -12.291 -10.104 20.303 1.00 91.38 256 SER A O 1
ATOM 1939 N N . PRO A 1 257 ? -12.415 -7.893 20.676 1.00 90.00 257 PRO A N 1
ATOM 1940 C CA . PRO A 1 257 ? -12.023 -7.545 19.315 1.00 90.00 257 PRO A CA 1
ATOM 1941 C C . PRO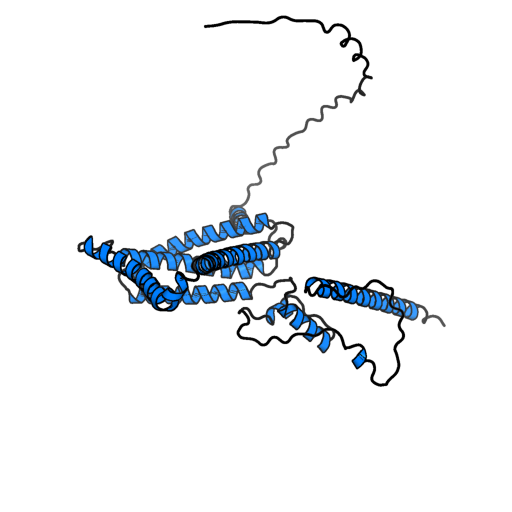 A 1 257 ? -10.688 -8.169 18.902 1.00 90.00 257 PRO A C 1
ATOM 1943 O O . PRO A 1 257 ? -10.584 -8.655 17.781 1.00 90.00 257 PRO A O 1
ATOM 1946 N N . GLU A 1 258 ? -9.710 -8.224 19.803 1.00 90.25 258 GLU A N 1
ATOM 1947 C CA . GLU A 1 258 ? -8.389 -8.812 19.571 1.00 90.25 258 GLU A CA 1
ATOM 1948 C C . GLU A 1 258 ? -8.469 -10.333 19.395 1.00 90.25 258 GLU A C 1
ATOM 1950 O O . GLU A 1 258 ? -7.914 -10.876 18.440 1.00 90.25 258 GLU A O 1
ATOM 1955 N N . GLU A 1 259 ? -9.206 -11.019 20.275 1.00 90.19 259 GLU A N 1
ATOM 1956 C CA . GLU A 1 259 ? -9.412 -12.472 20.212 1.00 90.19 259 GLU A CA 1
ATOM 1957 C C . GLU A 1 259 ? -10.155 -12.891 18.941 1.00 90.19 259 GLU A C 1
ATOM 1959 O O . GLU A 1 259 ? -9.846 -13.924 18.345 1.00 90.19 259 GLU A O 1
ATOM 1964 N N . ALA A 1 260 ? -11.135 -12.089 18.522 1.00 88.12 260 ALA A N 1
ATOM 1965 C CA . ALA A 1 260 ? -11.842 -12.309 17.274 1.00 88.12 260 ALA A CA 1
ATOM 1966 C C . ALA A 1 260 ? -10.933 -12.021 16.071 1.00 88.12 260 ALA A C 1
ATOM 1968 O O . ALA A 1 260 ? -10.876 -12.850 15.171 1.00 88.12 260 ALA A O 1
ATOM 1969 N N . SER A 1 261 ? -10.170 -10.918 16.080 1.00 88.06 261 SER A N 1
ATOM 1970 C CA . SER A 1 261 ? -9.239 -10.554 14.995 1.00 88.06 261 SER A CA 1
ATOM 1971 C C . SER A 1 261 ? -8.182 -11.627 14.748 1.00 88.06 261 SER A C 1
ATOM 1973 O O . SER A 1 261 ? -7.847 -11.908 13.604 1.00 88.06 261 SER A O 1
ATOM 1975 N N . ALA A 1 262 ? -7.685 -12.267 15.811 1.00 87.12 262 ALA A N 1
ATOM 1976 C CA . ALA A 1 262 ? -6.708 -13.352 15.715 1.00 87.12 262 ALA A CA 1
ATOM 1977 C C . ALA A 1 262 ? -7.247 -14.610 15.004 1.00 87.12 262 ALA A C 1
ATOM 1979 O O . ALA A 1 262 ? -6.463 -15.453 14.570 1.00 87.12 262 ALA A O 1
ATOM 1980 N N . GLN A 1 263 ? -8.571 -14.748 14.903 1.00 85.75 263 GLN A N 1
ATOM 1981 C CA . GLN A 1 263 ? -9.249 -15.860 14.235 1.00 85.75 263 GLN A CA 1
ATOM 1982 C C . GLN A 1 263 ? -9.734 -15.499 12.821 1.00 85.75 263 GLN A C 1
ATOM 1984 O O . GLN A 1 263 ? -10.172 -16.388 12.091 1.00 85.75 263 GLN A O 1
ATOM 1989 N N . GLU A 1 264 ? -9.674 -14.222 12.426 1.00 85.88 264 GLU A N 1
ATOM 1990 C CA . GLU A 1 264 ? -10.085 -13.776 11.093 1.00 85.88 264 GLU A CA 1
ATOM 1991 C C . GLU A 1 264 ? -9.031 -14.117 10.037 1.00 85.88 264 GLU A C 1
ATOM 1993 O O . GLU A 1 264 ? -7.821 -14.026 10.263 1.00 85.88 264 GLU A O 1
ATOM 1998 N N . SER A 1 265 ? -9.489 -14.476 8.837 1.00 82.56 265 SER A N 1
ATOM 1999 C CA . SER A 1 265 ? -8.589 -14.614 7.698 1.00 82.56 265 SER A CA 1
ATOM 2000 C C . SER A 1 265 ? -8.253 -13.253 7.090 1.00 82.56 265 SER A C 1
ATOM 2002 O O . SER A 1 265 ? -9.139 -12.475 6.748 1.00 82.56 265 SER A O 1
ATOM 2004 N N . ALA A 1 266 ? -6.964 -12.998 6.860 1.00 76.56 266 ALA A N 1
ATOM 2005 C CA . ALA A 1 266 ? -6.513 -11.820 6.116 1.00 76.56 266 ALA A CA 1
ATOM 2006 C C . ALA A 1 266 ? -6.739 -11.937 4.592 1.00 76.56 266 ALA A C 1
ATOM 2008 O O . ALA A 1 266 ? -6.633 -10.940 3.879 1.00 76.56 266 ALA A O 1
ATOM 2009 N N . LEU A 1 267 ? -7.020 -13.140 4.072 1.00 73.25 267 LEU A N 1
ATOM 2010 C CA . LEU A 1 267 ? -7.202 -13.388 2.640 1.00 73.25 267 LEU A CA 1
ATOM 2011 C C . LEU A 1 267 ? -8.691 -13.517 2.274 1.00 73.25 267 LEU A C 1
ATOM 2013 O O . LEU A 1 267 ? -9.469 -14.103 3.032 1.00 73.25 267 LEU A O 1
ATOM 2017 N N . PRO A 1 268 ? -9.111 -13.016 1.094 1.00 58.38 268 PRO A N 1
ATOM 2018 C CA . PRO A 1 268 ? -10.485 -13.156 0.634 1.00 58.38 268 PRO A CA 1
ATOM 2019 C C . PRO A 1 268 ? -10.882 -14.632 0.493 1.00 58.38 268 PRO A C 1
ATOM 2021 O O . PRO A 1 268 ? -10.070 -15.509 0.200 1.00 58.38 268 PRO A O 1
ATOM 2024 N N . ARG A 1 269 ? -12.177 -14.894 0.690 1.00 61.59 269 ARG A N 1
ATOM 2025 C CA . ARG A 1 269 ? -12.761 -16.227 0.894 1.00 61.59 269 ARG A CA 1
ATOM 2026 C C . ARG A 1 269 ? -13.327 -16.941 -0.361 1.00 61.59 269 ARG A C 1
ATOM 2028 O O . ARG A 1 269 ? -14.405 -17.521 -0.258 1.00 61.59 269 ARG A O 1
ATOM 2035 N N . PRO A 1 270 ? -12.676 -16.989 -1.542 1.00 53.66 270 PRO A N 1
ATOM 2036 C CA . PRO A 1 270 ? -12.898 -18.106 -2.467 1.00 53.66 270 PRO A CA 1
ATOM 2037 C C . PRO A 1 270 ? -12.381 -19.448 -1.905 1.00 53.66 270 PRO A C 1
ATOM 2039 O O . PRO A 1 270 ? -12.703 -20.498 -2.448 1.00 53.66 270 PRO A O 1
ATOM 2042 N N . PHE A 1 271 ? -11.597 -19.415 -0.817 1.00 48.16 271 PHE A N 1
ATOM 2043 C CA . PHE A 1 271 ? -10.840 -20.547 -0.268 1.00 48.16 271 PHE A CA 1
ATOM 2044 C C . PHE A 1 271 ? -11.339 -21.086 1.090 1.00 48.16 271 PHE A C 1
ATOM 2046 O O . PHE A 1 271 ? -10.716 -21.988 1.643 1.00 48.16 271 PHE A O 1
ATOM 2053 N N . THR A 1 272 ? -12.450 -20.583 1.648 1.00 52.94 272 THR A N 1
ATOM 2054 C CA . THR A 1 272 ? -13.016 -21.080 2.921 1.00 52.94 272 THR A CA 1
ATOM 2055 C C . THR A 1 272 ? -14.549 -21.163 2.886 1.00 52.94 272 THR A C 1
ATOM 2057 O O . THR A 1 272 ? -15.229 -20.332 2.285 1.00 52.94 272 THR A O 1
ATOM 2060 N N . SER A 1 273 ? -15.100 -22.221 3.497 1.00 47.72 273 SER A N 1
ATOM 2061 C CA . SER A 1 273 ? -16.521 -22.601 3.430 1.00 47.72 273 SER A CA 1
ATOM 2062 C C . SER A 1 273 ? -17.448 -21.596 4.129 1.00 47.72 273 SER A C 1
ATOM 2064 O O . SER A 1 273 ? -17.190 -21.169 5.256 1.00 47.72 273 SER A O 1
ATOM 2066 N N . ARG A 1 274 ? -18.571 -21.245 3.482 1.00 50.78 274 ARG A N 1
ATOM 2067 C CA . ARG A 1 274 ? -19.658 -20.472 4.104 1.00 50.78 274 ARG A CA 1
ATOM 2068 C C . ARG A 1 274 ? -20.438 -21.359 5.075 1.00 50.78 274 ARG A C 1
ATOM 2070 O O . ARG A 1 274 ? -21.433 -21.971 4.696 1.00 50.78 274 ARG A O 1
ATOM 2077 N N . SER A 1 275 ? -20.059 -21.350 6.344 1.00 50.31 275 SER A N 1
ATOM 2078 C CA . SER A 1 275 ? -20.942 -21.816 7.416 1.00 50.31 275 SER A CA 1
ATOM 2079 C C . SER A 1 275 ? -21.980 -20.727 7.692 1.00 50.31 275 SER A C 1
ATOM 2081 O O . SER A 1 275 ? -21.760 -19.822 8.494 1.00 50.31 275 SER A O 1
ATOM 2083 N N . GLY A 1 276 ? -23.092 -20.746 6.956 1.00 53.16 276 GLY A N 1
ATOM 2084 C CA . GLY A 1 276 ? -24.221 -19.862 7.236 1.00 53.16 276 GLY A CA 1
ATOM 2085 C C . GLY A 1 276 ? -24.801 -20.183 8.611 1.00 53.16 276 GLY A C 1
ATOM 2086 O O . GLY A 1 276 ? -25.148 -21.332 8.876 1.00 53.16 276 GLY A O 1
ATOM 2087 N N . ILE A 1 277 ? -24.914 -19.184 9.485 1.00 54.41 277 ILE A N 1
ATOM 2088 C CA . ILE A 1 277 ? -25.561 -19.363 10.785 1.00 54.41 277 ILE A CA 1
ATOM 2089 C C . ILE A 1 277 ? -27.029 -18.966 10.646 1.00 54.41 277 ILE A C 1
ATOM 2091 O O . ILE A 1 277 ? -27.358 -17.799 10.437 1.00 54.41 277 ILE A O 1
ATOM 2095 N N . ILE A 1 278 ? -27.912 -19.961 10.718 1.00 57.03 278 ILE A N 1
ATOM 2096 C CA . ILE A 1 278 ? -29.361 -19.762 10.693 1.00 57.03 278 ILE A CA 1
ATOM 2097 C C . ILE A 1 278 ? -29.814 -19.481 12.124 1.00 57.03 278 ILE A C 1
ATOM 2099 O O . ILE A 1 278 ? -29.755 -20.355 12.988 1.00 57.03 278 ILE A O 1
ATOM 2103 N N . PHE A 1 279 ? -30.276 -18.259 12.375 1.00 54.59 279 PHE A N 1
ATOM 2104 C CA . PHE A 1 279 ? -30.942 -17.918 13.626 1.00 54.59 279 PHE A CA 1
ATOM 2105 C C . PHE A 1 279 ? -32.430 -18.252 13.553 1.00 54.59 279 PHE A C 1
ATOM 2107 O O . PHE A 1 279 ? -33.131 -17.819 12.639 1.00 54.59 279 PHE A O 1
ATOM 2114 N N . GLY A 1 280 ? -32.904 -18.974 14.567 1.00 55.56 280 GLY A N 1
ATOM 2115 C CA . GLY A 1 280 ? -34.302 -19.354 14.731 1.00 55.56 280 GLY A CA 1
ATOM 2116 C C . GLY A 1 280 ? -34.507 -20.856 14.566 1.00 55.56 280 GLY A C 1
ATOM 2117 O O . GLY A 1 280 ? -34.240 -21.429 13.514 1.00 55.56 280 GLY A O 1
ATOM 2118 N N . ALA A 1 281 ? -35.037 -21.497 15.605 1.00 53.12 281 ALA A N 1
ATOM 2119 C CA . ALA A 1 281 ? -35.742 -22.755 15.423 1.00 53.12 281 ALA A CA 1
ATOM 2120 C C . ALA A 1 281 ? -37.029 -22.447 14.642 1.00 53.12 281 ALA A C 1
ATOM 2122 O O . ALA A 1 281 ? -37.694 -21.444 14.925 1.00 53.12 281 ALA A O 1
ATOM 2123 N N . LYS A 1 282 ? -37.427 -23.290 13.680 1.00 52.16 282 LYS A N 1
ATOM 2124 C CA . LYS A 1 282 ? -38.805 -23.203 13.174 1.00 52.16 282 LYS A CA 1
ATOM 2125 C C . LYS A 1 282 ? -39.731 -23.339 14.387 1.00 52.16 282 LYS A C 1
ATOM 2127 O O . LYS A 1 282 ? -39.510 -24.214 15.222 1.00 52.16 282 LYS A O 1
ATOM 2132 N N . ILE A 1 283 ? -40.793 -22.542 14.486 1.00 49.72 283 ILE A N 1
ATOM 2133 C CA . ILE A 1 283 ? -41.811 -22.744 15.538 1.00 49.72 283 ILE A CA 1
ATOM 2134 C C . ILE A 1 283 ? -42.317 -24.200 15.527 1.00 49.72 283 ILE A C 1
ATOM 2136 O O . ILE A 1 283 ? -42.573 -24.776 16.579 1.00 49.72 283 ILE A O 1
ATOM 2140 N N . SER A 1 284 ? -42.346 -24.841 14.353 1.00 51.06 284 SER A N 1
ATOM 2141 C CA . SER A 1 284 ? -42.663 -26.265 14.209 1.00 51.06 284 SER A CA 1
ATOM 2142 C C . SER A 1 284 ? -41.674 -27.205 14.912 1.00 51.06 284 SER A C 1
ATOM 2144 O O . SER A 1 284 ? -42.085 -28.261 15.363 1.00 51.06 284 SER A O 1
ATOM 2146 N N . SER A 1 285 ? -40.395 -26.839 15.045 1.00 50.03 285 SER A N 1
ATOM 2147 C CA . SER A 1 285 ? -39.392 -27.635 15.778 1.00 50.03 285 SER A CA 1
ATOM 2148 C C . SER A 1 285 ? -39.469 -27.490 17.304 1.00 50.03 285 SER A C 1
ATOM 2150 O O . SER A 1 285 ? -38.881 -28.298 18.011 1.00 50.03 285 SER A O 1
ATOM 2152 N N . LEU A 1 286 ? -40.220 -26.508 17.818 1.00 48.16 286 LEU A N 1
ATOM 2153 C CA . LEU A 1 286 ? -40.599 -26.431 19.238 1.00 48.16 286 LEU A CA 1
ATOM 2154 C C . LEU A 1 286 ? -41.867 -27.244 19.543 1.00 48.16 286 LEU A C 1
ATOM 2156 O O . LEU A 1 286 ? -42.158 -27.531 20.701 1.00 48.16 286 LEU A O 1
ATOM 2160 N N . CYS A 1 287 ? -42.629 -27.614 18.512 1.00 46.38 287 CYS A N 1
ATOM 2161 C CA . CYS A 1 287 ? -43.870 -28.363 18.635 1.00 46.38 287 CYS A CA 1
ATOM 2162 C C . CYS A 1 287 ? -43.599 -29.839 18.315 1.00 46.38 287 CYS A C 1
ATOM 2164 O O . CYS A 1 287 ? -43.917 -30.327 17.236 1.00 46.38 287 CYS A O 1
ATOM 2166 N N . GLY A 1 288 ? -42.968 -30.539 19.260 1.00 46.28 288 GLY A N 1
ATOM 2167 C CA . GLY A 1 288 ? -42.734 -31.985 19.173 1.00 46.28 288 GLY A CA 1
ATOM 2168 C C . GLY A 1 288 ? -43.995 -32.836 19.330 1.00 46.28 288 GLY A C 1
ATOM 2169 O O . GLY A 1 288 ? -43.910 -34.049 19.216 1.00 46.28 288 GLY A O 1
ATOM 2170 N N . ASP A 1 289 ? -45.155 -32.232 19.592 1.00 43.84 289 ASP A N 1
ATOM 2171 C CA . ASP A 1 289 ? -46.393 -32.985 19.753 1.00 43.84 289 ASP A CA 1
ATOM 2172 C C . ASP A 1 289 ? -47.600 -32.051 19.616 1.00 43.84 289 ASP A C 1
ATOM 2174 O O . ASP A 1 289 ? -47.844 -31.244 20.511 1.00 43.84 289 ASP A O 1
ATOM 2178 N N . GLY A 1 290 ? -48.283 -32.115 18.465 1.00 42.34 290 GLY A N 1
ATOM 2179 C CA . GLY A 1 290 ? -49.647 -31.668 18.102 1.00 42.34 290 GLY A CA 1
ATOM 2180 C C . GLY A 1 290 ? -50.413 -30.553 18.845 1.00 42.34 290 GLY A C 1
ATOM 2181 O O . GLY A 1 290 ? -51.614 -30.415 18.616 1.00 42.34 290 GLY A O 1
ATOM 2182 N N . ARG A 1 291 ? -49.814 -29.739 19.714 1.00 40.72 291 ARG A N 1
ATOM 2183 C CA . ARG A 1 291 ? -50.508 -28.724 20.513 1.00 40.72 291 ARG A CA 1
ATOM 2184 C C . ARG A 1 291 ? -50.283 -27.342 19.922 1.00 40.72 291 ARG A C 1
ATOM 2186 O O . ARG A 1 291 ? -49.198 -26.771 19.991 1.00 40.72 291 ARG A O 1
ATOM 2193 N N . LYS A 1 292 ? -51.365 -26.805 19.349 1.00 39.25 292 LYS A N 1
ATOM 2194 C CA . LYS A 1 292 ? -51.486 -25.425 18.869 1.00 39.25 292 LYS A CA 1
ATOM 2195 C C . LYS A 1 292 ? -51.027 -24.450 19.957 1.00 39.25 292 LYS A C 1
ATOM 2197 O O . LYS A 1 292 ? -51.723 -24.251 20.950 1.00 39.25 292 LYS A O 1
ATOM 2202 N N . VAL A 1 293 ? -49.884 -23.806 19.741 1.00 39.56 293 VAL A N 1
ATOM 2203 C CA . VAL A 1 293 ? -49.470 -22.638 20.521 1.00 39.56 293 VAL A CA 1
ATOM 2204 C C . VAL A 1 293 ? -50.318 -21.460 20.047 1.00 39.56 293 VAL A C 1
ATOM 2206 O O . VAL A 1 293 ? -50.049 -20.856 19.012 1.00 39.56 293 VAL A O 1
ATOM 2209 N N . SER A 1 294 ? -51.393 -21.173 20.777 1.00 40.34 294 SER A N 1
ATOM 2210 C CA . SER A 1 294 ? -52.136 -19.926 20.630 1.00 40.34 294 SER A CA 1
ATOM 2211 C C . SER A 1 294 ? -51.392 -18.846 21.405 1.00 40.34 294 SER A C 1
ATOM 2213 O O . SER A 1 294 ? -51.587 -18.700 22.608 1.00 40.34 294 SER A O 1
ATOM 2215 N N . THR A 1 295 ? -50.521 -18.098 20.733 1.00 35.97 295 THR A N 1
ATOM 2216 C CA . THR A 1 295 ? -49.976 -16.856 21.283 1.00 35.97 295 THR A CA 1
ATOM 2217 C C . THR A 1 295 ? -50.454 -15.678 20.450 1.00 35.97 295 THR A C 1
ATOM 2219 O O . THR A 1 295 ? -50.127 -15.503 19.278 1.00 35.97 295 THR A O 1
ATOM 2222 N N . SER A 1 296 ? -51.276 -14.863 21.101 1.00 30.67 296 SER A N 1
ATOM 2223 C CA . SER A 1 296 ? -51.630 -13.506 20.720 1.00 30.67 296 SER A CA 1
ATOM 2224 C C . SER A 1 296 ? -50.363 -12.660 20.561 1.00 30.67 296 SER A C 1
ATOM 2226 O O . SER A 1 296 ? -49.839 -12.118 21.533 1.00 30.67 296 SER A O 1
ATOM 2228 N N . LEU A 1 297 ? -49.856 -12.554 19.335 1.00 31.17 297 LEU A N 1
ATOM 2229 C CA . LEU A 1 297 ? -48.870 -11.543 18.962 1.00 31.17 297 LEU A CA 1
ATOM 2230 C C . LEU A 1 297 ? -49.605 -10.232 18.634 1.00 31.17 297 LEU A C 1
ATOM 2232 O O . LEU A 1 297 ? -50.597 -10.266 17.897 1.00 31.17 297 LEU A O 1
ATOM 2236 N N . PRO A 1 298 ? -49.148 -9.068 19.133 1.00 28.83 298 PRO A N 1
ATOM 2237 C CA . PRO A 1 298 ? -49.688 -7.793 18.689 1.00 28.83 298 PRO A CA 1
ATOM 2238 C C . PRO A 1 298 ? -49.444 -7.646 17.182 1.00 28.83 298 PRO A C 1
ATOM 2240 O O . PRO A 1 298 ? -48.326 -7.793 16.687 1.00 28.83 298 PRO A O 1
ATOM 2243 N N . LYS A 1 299 ? -50.526 -7.384 16.441 1.00 33.69 299 LYS A N 1
ATOM 2244 C CA . LYS A 1 299 ? -50.523 -7.128 14.997 1.00 33.69 299 LYS A CA 1
ATOM 2245 C C . LYS A 1 299 ? -49.660 -5.901 14.686 1.00 33.69 299 LYS A C 1
ATOM 2247 O O . LYS A 1 299 ? -50.176 -4.789 14.698 1.00 33.69 299 LYS A O 1
ATOM 2252 N N . LYS A 1 300 ? -48.367 -6.104 14.418 1.00 31.50 300 LYS A N 1
ATOM 2253 C CA . LYS A 1 300 ? -47.504 -5.287 13.540 1.00 31.50 300 LYS A CA 1
ATOM 2254 C C . LYS A 1 300 ? -46.100 -5.899 13.486 1.00 31.50 300 LYS A C 1
ATOM 2256 O O . LYS A 1 300 ? -45.145 -5.383 14.051 1.00 31.50 300 LYS A O 1
ATOM 2261 N N . PHE A 1 301 ? -45.971 -7.011 12.773 1.00 32.16 301 PHE A N 1
ATOM 2262 C CA . PHE A 1 301 ? -44.688 -7.407 12.204 1.00 32.16 301 PHE A CA 1
ATOM 2263 C C . PHE A 1 301 ? -44.960 -7.869 10.777 1.00 32.16 301 PHE A C 1
ATOM 2265 O O . PHE A 1 301 ? -45.532 -8.935 10.561 1.00 32.16 301 PHE A O 1
ATOM 2272 N N . HIS A 1 302 ? -44.652 -7.010 9.808 1.00 30.09 302 HIS A N 1
ATOM 2273 C CA . HIS A 1 302 ? -44.676 -7.378 8.399 1.00 30.09 302 HIS A CA 1
ATOM 2274 C C . HIS A 1 302 ? -43.344 -8.065 8.074 1.00 30.09 302 HIS A C 1
ATOM 2276 O O . HIS A 1 302 ? -42.303 -7.413 8.162 1.00 30.09 302 HIS A O 1
ATOM 2282 N N . PRO A 1 303 ? -43.336 -9.356 7.700 1.00 34.16 303 PRO A N 1
ATOM 2283 C CA . PRO A 1 303 ? -42.134 -10.012 7.222 1.00 34.16 303 PRO A CA 1
ATOM 2284 C C . PRO A 1 303 ? -41.954 -9.619 5.754 1.00 34.16 303 PRO A C 1
ATOM 2286 O O . PRO A 1 303 ? -42.458 -10.271 4.846 1.00 34.16 303 PRO A O 1
ATOM 2289 N N . GLY A 1 304 ? -41.288 -8.494 5.523 1.00 29.27 304 GLY A N 1
ATOM 2290 C CA . GLY A 1 304 ? -40.986 -8.007 4.184 1.00 29.27 304 GLY A CA 1
ATOM 2291 C C . GLY A 1 304 ? -39.705 -7.195 4.216 1.00 29.27 304 GLY A C 1
ATOM 2292 O O . GLY A 1 304 ? -39.733 -6.022 4.563 1.00 29.27 304 GLY A O 1
ATOM 2293 N N . GLY A 1 305 ? -38.581 -7.833 3.890 1.00 27.09 305 GLY A N 1
ATOM 2294 C CA . GLY A 1 305 ? -37.292 -7.155 3.776 1.00 27.09 305 GLY A CA 1
ATOM 2295 C C . GLY A 1 305 ? -36.117 -8.050 4.140 1.00 27.09 305 GLY A C 1
ATOM 2296 O O . GLY A 1 305 ? -35.613 -8.014 5.259 1.00 27.09 305 GLY A O 1
ATOM 2297 N N . SER A 1 306 ? -35.670 -8.847 3.175 1.00 35.94 306 SER A N 1
ATOM 2298 C CA . SER A 1 306 ? -34.407 -9.582 3.182 1.00 35.94 306 SER A CA 1
ATOM 2299 C C . SER A 1 306 ? -33.218 -8.618 3.087 1.00 35.94 306 SER A C 1
ATOM 2301 O O . SER A 1 306 ? -32.594 -8.499 2.034 1.00 35.94 306 SER A O 1
ATOM 2303 N N . THR A 1 307 ? -32.900 -7.905 4.168 1.00 31.66 307 THR A N 1
ATOM 2304 C CA . THR A 1 307 ? -31.655 -7.131 4.268 1.00 31.66 307 THR A CA 1
ATOM 2305 C C . THR A 1 307 ? -30.918 -7.452 5.574 1.00 31.66 307 THR A C 1
ATOM 2307 O O . THR A 1 307 ? -31.549 -7.569 6.623 1.00 31.66 307 THR A O 1
ATOM 2310 N N . PRO A 1 308 ? -29.577 -7.596 5.560 1.00 40.53 308 PRO A N 1
ATOM 2311 C CA . PRO A 1 308 ? -28.787 -7.956 6.748 1.00 40.53 308 PRO A CA 1
ATOM 2312 C C . PRO A 1 308 ? -28.961 -6.989 7.931 1.00 40.53 308 PRO A C 1
ATOM 2314 O O . PRO A 1 308 ? -28.765 -7.363 9.084 1.00 40.53 308 PRO A O 1
ATOM 2317 N N . HIS A 1 309 ? -29.355 -5.748 7.644 1.00 33.72 309 HIS A N 1
ATOM 2318 C CA . HIS A 1 309 ? -29.445 -4.659 8.610 1.00 33.72 309 HIS A CA 1
ATOM 2319 C C . HIS A 1 309 ? -30.596 -4.818 9.622 1.00 33.72 309 HIS A C 1
ATOM 2321 O O . HIS A 1 309 ? -30.462 -4.387 10.768 1.00 33.72 309 HIS A O 1
ATOM 2327 N N . SER A 1 310 ? -31.705 -5.466 9.240 1.00 37.16 310 SER A N 1
ATOM 2328 C CA . SER A 1 310 ? -32.859 -5.683 10.130 1.00 37.16 310 SER A CA 1
ATOM 2329 C C . SER A 1 310 ? -32.591 -6.778 11.172 1.00 37.16 310 SER A C 1
ATOM 2331 O O . SER A 1 310 ? -32.989 -6.653 12.331 1.00 37.16 310 SER A O 1
ATOM 2333 N N . ASN A 1 311 ? -31.823 -7.805 10.798 1.00 42.97 311 ASN A N 1
ATOM 2334 C CA . ASN A 1 311 ? -31.444 -8.904 11.690 1.00 42.97 311 ASN A CA 1
ATOM 2335 C C . ASN A 1 311 ? -30.452 -8.465 12.780 1.00 42.97 311 ASN A C 1
ATOM 2337 O O . ASN A 1 311 ? -30.548 -8.925 13.917 1.00 42.97 311 ASN A O 1
ATOM 2341 N N . VAL A 1 312 ? -29.537 -7.539 12.467 1.00 46.25 312 VAL A N 1
ATOM 2342 C CA . VAL A 1 312 ? -28.577 -6.995 13.447 1.00 46.25 312 VAL A CA 1
ATOM 2343 C C . VAL A 1 312 ? -29.286 -6.136 14.499 1.00 46.25 312 VAL A C 1
ATOM 2345 O O . VAL A 1 312 ? -28.999 -6.269 15.686 1.00 46.25 312 VAL A O 1
ATOM 2348 N N . GLN A 1 313 ? -30.262 -5.311 14.101 1.00 38.59 313 GLN A N 1
ATOM 2349 C CA . GLN A 1 313 ? -31.046 -4.504 15.046 1.00 38.59 313 GLN A CA 1
ATOM 2350 C C . GLN A 1 313 ? -31.937 -5.363 15.956 1.00 38.59 313 GLN A C 1
ATOM 2352 O O . GLN A 1 313 ? -32.009 -5.103 17.157 1.00 38.59 313 GLN A O 1
ATOM 2357 N N . GLY A 1 314 ? -32.558 -6.420 15.419 1.00 41.09 314 GLY A N 1
ATOM 2358 C CA . GLY A 1 314 ? -33.336 -7.372 16.218 1.00 41.09 314 GLY A CA 1
ATOM 2359 C C . GLY A 1 314 ? -32.485 -8.129 17.245 1.00 41.09 314 GLY A C 1
ATOM 2360 O O . GLY A 1 314 ? -32.905 -8.311 18.389 1.00 41.09 314 GLY A O 1
ATOM 2361 N N . LEU A 1 315 ? -31.260 -8.513 16.872 1.00 45.84 315 LEU A N 1
ATOM 2362 C CA . LEU A 1 315 ? -30.326 -9.189 17.773 1.00 45.84 315 LEU A CA 1
ATOM 2363 C C . LEU A 1 315 ? -29.777 -8.239 18.850 1.00 45.84 315 LEU A C 1
ATOM 2365 O O . LEU A 1 315 ? -29.734 -8.620 20.017 1.00 45.84 315 LEU A O 1
ATOM 2369 N N . LEU A 1 316 ? -29.435 -6.994 18.498 1.00 44.38 316 LEU A N 1
ATOM 2370 C CA . LEU A 1 316 ? -29.021 -5.968 19.465 1.00 44.38 316 LEU A CA 1
ATOM 2371 C C . LEU A 1 316 ? -30.132 -5.666 20.479 1.00 44.38 316 LEU A C 1
ATOM 2373 O O . LEU A 1 316 ? -29.861 -5.603 21.677 1.00 44.38 316 LEU A O 1
ATOM 2377 N N . ALA A 1 317 ? -31.388 -5.572 20.034 1.00 42.06 317 ALA A N 1
ATOM 2378 C CA . ALA A 1 317 ? -32.534 -5.404 20.928 1.00 42.06 317 ALA A CA 1
ATOM 2379 C C . ALA A 1 317 ? -32.720 -6.609 21.873 1.00 42.06 317 ALA A C 1
ATOM 2381 O O . ALA A 1 317 ? -33.016 -6.433 23.056 1.00 42.06 317 ALA A O 1
ATOM 2382 N N . CYS A 1 318 ? -32.493 -7.833 21.383 1.00 41.72 318 CYS A N 1
ATOM 2383 C CA . CYS A 1 318 ? -32.593 -9.052 22.188 1.00 41.72 318 CYS A CA 1
ATOM 2384 C C . CYS A 1 318 ? -31.425 -9.219 23.182 1.00 41.72 318 CYS A C 1
ATOM 2386 O O . CYS A 1 318 ? -31.614 -9.738 24.284 1.00 41.72 318 CYS A O 1
ATOM 2388 N N . LEU A 1 319 ? -30.220 -8.773 22.819 1.00 44.88 319 LEU A N 1
ATOM 2389 C CA . LEU A 1 319 ? -29.055 -8.757 23.708 1.00 44.88 319 LEU A CA 1
ATOM 2390 C C . LEU A 1 319 ? -29.206 -7.688 24.799 1.00 44.88 319 LEU A C 1
ATOM 2392 O O . LEU A 1 319 ? -28.907 -7.961 25.963 1.00 44.88 319 LEU A O 1
ATOM 2396 N N . HIS A 1 320 ? -29.754 -6.517 24.459 1.00 43.03 320 HIS A N 1
ATOM 2397 C CA . HIS A 1 320 ? -30.090 -5.484 25.439 1.00 43.03 320 HIS A CA 1
ATOM 2398 C C . HIS A 1 320 ? -31.178 -5.946 26.418 1.00 43.03 320 HIS A C 1
ATOM 2400 O O . HIS A 1 320 ? -31.012 -5.762 27.622 1.00 43.03 320 HIS A O 1
ATOM 2406 N N . SER A 1 321 ? -32.244 -6.611 25.954 1.00 42.03 321 SER A N 1
ATOM 2407 C CA . SER A 1 321 ? -33.314 -7.074 26.853 1.00 42.03 321 SER A CA 1
ATOM 2408 C C . SER A 1 321 ? -32.852 -8.172 27.820 1.00 42.03 321 SER A C 1
ATOM 2410 O O . SER A 1 321 ? -33.230 -8.159 28.994 1.00 42.03 321 SER A O 1
ATOM 2412 N N . ARG A 1 322 ? -31.971 -9.085 27.381 1.00 43.31 322 ARG A N 1
ATOM 2413 C CA . ARG A 1 322 ? -31.368 -10.106 28.259 1.00 43.31 322 ARG A CA 1
ATOM 2414 C C . ARG A 1 322 ? -30.361 -9.525 29.251 1.00 43.31 322 ARG A C 1
ATOM 2416 O O . ARG A 1 322 ? -30.341 -9.969 30.397 1.00 43.31 322 ARG A O 1
ATOM 2423 N N . SER A 1 323 ? -29.579 -8.527 28.843 1.00 41.69 323 SER A N 1
ATOM 2424 C CA . SER A 1 323 ? -28.686 -7.765 29.729 1.00 41.69 323 SER A CA 1
ATOM 2425 C C . SER A 1 323 ? -29.467 -7.075 30.857 1.00 41.69 323 SER A C 1
ATOM 2427 O O . SER A 1 323 ? -29.136 -7.238 32.033 1.00 41.69 323 SER A O 1
ATOM 2429 N N . SER A 1 324 ? -30.574 -6.399 30.526 1.00 42.81 324 SER A N 1
ATOM 2430 C CA . SER A 1 324 ? -31.450 -5.758 31.514 1.00 42.81 324 SER A CA 1
ATOM 2431 C C . SER A 1 324 ? -32.123 -6.772 32.445 1.00 42.81 324 SER A C 1
ATOM 2433 O O . SER A 1 324 ? -32.185 -6.546 33.652 1.00 42.81 324 SER A O 1
ATOM 2435 N N . SER A 1 325 ? -32.555 -7.921 31.914 1.00 43.00 325 SER A N 1
ATOM 2436 C CA . SER A 1 325 ? -33.159 -8.990 32.719 1.00 43.00 325 SER A CA 1
ATOM 2437 C C . SER A 1 325 ? -32.158 -9.610 33.702 1.00 43.00 325 SER A C 1
ATOM 2439 O O . SER A 1 325 ? -32.504 -9.816 34.862 1.00 43.00 325 SER A O 1
ATOM 2441 N N . GLN A 1 326 ? -30.903 -9.845 33.294 1.00 45.88 326 GLN A N 1
ATOM 2442 C CA . GLN A 1 326 ? -29.864 -10.356 34.199 1.00 45.88 326 GLN A CA 1
ATOM 2443 C C . GLN A 1 326 ? -29.420 -9.324 35.246 1.00 45.88 326 GLN A C 1
ATOM 2445 O O . GLN A 1 326 ? -29.108 -9.699 36.378 1.00 45.88 326 GLN A O 1
ATOM 2450 N N . ALA A 1 327 ? -29.419 -8.029 34.911 1.00 44.75 327 ALA A N 1
ATOM 2451 C CA . ALA A 1 327 ? -29.144 -6.961 35.872 1.00 44.75 327 ALA A CA 1
ATOM 2452 C C . ALA A 1 327 ? -30.248 -6.856 36.941 1.00 44.75 327 ALA A C 1
ATOM 2454 O O . ALA A 1 327 ? -29.954 -6.717 38.129 1.00 44.75 327 ALA A O 1
ATOM 2455 N N . GLN A 1 328 ? -31.512 -7.003 36.537 1.00 44.56 328 GLN A N 1
ATOM 2456 C CA . GLN A 1 328 ? -32.664 -6.983 37.440 1.00 44.56 328 GLN A CA 1
ATOM 2457 C C . GLN A 1 328 ? -32.725 -8.234 38.334 1.00 44.56 328 GLN A C 1
ATOM 2459 O O . GLN A 1 328 ? -33.093 -8.147 39.506 1.00 44.56 328 GLN A O 1
ATOM 2464 N N . GLU A 1 329 ? -32.294 -9.387 37.822 1.00 44.94 329 GLU A N 1
ATOM 2465 C CA . GLU A 1 329 ? -32.218 -10.646 38.570 1.00 44.94 329 GLU A CA 1
ATOM 2466 C C . GLU A 1 329 ? -31.033 -10.679 39.554 1.00 44.94 329 GLU A C 1
ATOM 2468 O O . GLU A 1 329 ? -31.176 -11.166 40.679 1.00 44.94 329 GLU A O 1
ATOM 2473 N N . ARG A 1 330 ? -29.893 -10.059 39.200 1.00 47.94 330 ARG A N 1
ATOM 2474 C CA . ARG A 1 330 ? -28.800 -9.779 40.151 1.00 47.94 330 ARG A CA 1
ATOM 2475 C C . ARG A 1 330 ? -29.238 -8.810 41.247 1.00 47.94 330 ARG A C 1
ATOM 2477 O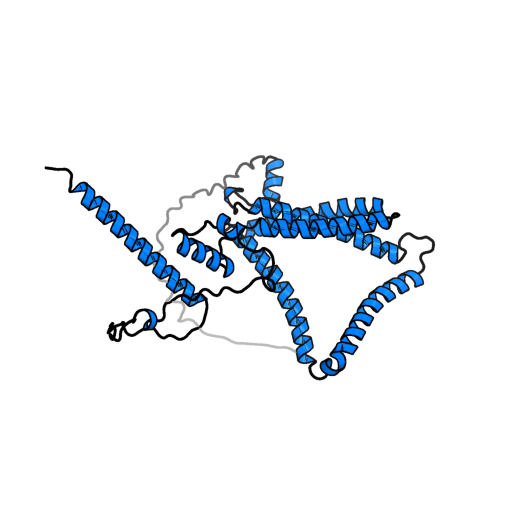 O . ARG A 1 330 ? -28.988 -9.102 42.409 1.00 47.94 330 ARG A O 1
ATOM 2484 N N . GLY A 1 331 ? -29.941 -7.725 40.911 1.00 45.06 331 GLY A N 1
ATOM 2485 C CA . GLY A 1 331 ? -30.480 -6.780 41.897 1.00 45.06 331 GLY A CA 1
ATOM 2486 C C . GLY A 1 331 ? -31.463 -7.428 42.881 1.00 45.06 331 GLY A C 1
ATOM 2487 O O . GLY A 1 331 ? -31.384 -7.181 44.081 1.00 45.06 331 GLY A O 1
ATOM 2488 N N . ARG A 1 332 ? -32.332 -8.331 42.405 1.00 46.09 332 ARG A N 1
ATOM 2489 C CA . ARG A 1 332 ? -33.266 -9.088 43.260 1.00 46.09 332 ARG A CA 1
ATOM 2490 C C . ARG A 1 332 ? -32.566 -10.070 44.202 1.00 46.09 332 ARG A C 1
ATOM 2492 O O . ARG A 1 332 ? -32.995 -10.203 45.344 1.00 46.09 332 ARG A O 1
ATOM 2499 N N . ARG A 1 333 ? -31.488 -10.731 43.760 1.00 47.34 333 ARG A N 1
ATOM 2500 C CA . ARG A 1 333 ? -30.679 -11.603 44.634 1.00 47.34 333 ARG A CA 1
ATOM 2501 C C . ARG A 1 333 ? -29.931 -10.818 45.712 1.00 47.34 333 ARG A C 1
ATOM 2503 O O . ARG A 1 333 ? -29.860 -11.301 46.833 1.00 47.34 333 ARG A O 1
ATOM 2510 N N . SER A 1 334 ? -29.447 -9.612 45.413 1.00 48.56 334 SER A N 1
ATOM 2511 C CA . SER A 1 334 ? -28.800 -8.746 46.410 1.00 48.56 334 SER A CA 1
ATOM 2512 C C . SER A 1 334 ? -29.761 -8.298 47.515 1.00 48.56 334 SER A C 1
ATOM 2514 O O . SER A 1 334 ? -29.374 -8.254 48.677 1.00 48.56 334 SER A O 1
ATOM 2516 N N . VAL A 1 335 ? -31.017 -7.997 47.162 1.00 49.72 335 VAL A N 1
ATOM 2517 C CA . VAL A 1 335 ? -32.054 -7.578 48.124 1.00 49.72 335 VAL A CA 1
ATOM 2518 C C . VAL A 1 335 ? -32.513 -8.755 48.993 1.00 49.72 335 VAL A C 1
ATOM 2520 O O . VAL A 1 335 ? -32.609 -8.613 50.205 1.00 49.72 335 VAL A O 1
ATOM 2523 N N . LEU A 1 336 ? -32.690 -9.947 48.411 1.00 46.69 336 LEU A N 1
ATOM 2524 C CA . LEU A 1 336 ? -33.061 -11.157 49.164 1.00 46.69 336 LEU A CA 1
ATOM 2525 C C . LEU A 1 336 ? -31.940 -11.685 50.078 1.00 46.69 336 LEU A C 1
ATOM 2527 O O . LEU A 1 336 ? -32.220 -12.399 51.033 1.00 46.69 336 LEU A O 1
ATOM 2531 N N . GLN A 1 337 ? -30.677 -11.342 49.810 1.00 45.50 337 GLN A N 1
ATOM 2532 C CA . GLN A 1 337 ? -29.544 -11.738 50.652 1.00 45.50 337 GLN A CA 1
ATOM 2533 C C . GLN A 1 337 ? -29.275 -10.751 51.807 1.00 45.50 337 GLN A C 1
ATOM 2535 O O . GLN A 1 337 ? -28.537 -11.097 52.730 1.00 45.50 337 GLN A O 1
ATOM 2540 N N . MET A 1 338 ? -29.880 -9.555 51.786 1.00 46.53 338 MET A N 1
ATOM 2541 C CA . MET A 1 338 ? -29.847 -8.607 52.910 1.00 46.53 338 MET A CA 1
ATOM 2542 C C . MET A 1 338 ? -30.988 -8.808 53.915 1.00 46.53 338 MET A C 1
ATOM 2544 O O . MET A 1 338 ? -30.801 -8.494 55.083 1.00 46.53 338 MET A O 1
ATOM 2548 N N . ASP A 1 339 ? -32.106 -9.410 53.504 1.00 45.72 339 ASP A N 1
ATOM 2549 C CA . ASP A 1 339 ? -33.277 -9.664 54.366 1.00 45.72 339 ASP A CA 1
ATOM 2550 C C . ASP A 1 339 ? -33.177 -10.976 55.184 1.00 45.72 339 ASP A C 1
ATOM 2552 O O . ASP A 1 339 ? -34.078 -11.342 55.927 1.00 45.72 339 ASP A O 1
ATOM 2556 N N . GLY A 1 340 ? -32.075 -11.724 55.032 1.00 45.78 340 GLY A N 1
ATOM 2557 C CA . GLY A 1 340 ? -31.842 -13.029 55.671 1.00 45.78 340 GLY A CA 1
ATOM 2558 C C . GLY A 1 340 ? -30.820 -13.025 56.813 1.00 45.78 340 GLY A C 1
ATOM 2559 O O . GLY A 1 340 ? -30.298 -14.084 57.159 1.00 45.78 340 GLY A O 1
ATOM 2560 N N . ARG A 1 341 ? -30.470 -11.854 57.361 1.00 46.03 341 ARG A N 1
ATOM 2561 C CA . ARG A 1 341 ? -29.592 -11.719 58.537 1.00 46.03 341 ARG A CA 1
ATOM 2562 C C . ARG A 1 341 ? -30.209 -10.812 59.601 1.00 46.03 341 ARG A C 1
ATOM 2564 O O . ARG A 1 341 ? -29.590 -9.827 59.957 1.00 46.03 341 ARG A O 1
ATOM 2571 N N . GLU A 1 342 ? -31.381 -11.154 60.110 1.00 44.31 342 GLU A N 1
ATOM 2572 C CA . GLU A 1 342 ? -31.756 -10.934 61.514 1.00 44.31 342 GLU A CA 1
ATOM 2573 C C . GLU A 1 342 ? -32.866 -11.934 61.848 1.00 44.31 342 GLU A C 1
ATOM 2575 O O . GLU A 1 342 ? -33.982 -11.809 61.348 1.00 44.31 342 GLU A O 1
ATOM 2580 N N . LEU A 1 343 ? -32.494 -12.976 62.597 1.00 37.19 343 LEU A N 1
ATOM 2581 C CA . LEU A 1 343 ? -33.209 -13.610 63.714 1.00 37.19 343 LEU A CA 1
ATOM 2582 C C . LEU A 1 343 ? -32.423 -14.843 64.175 1.00 37.19 343 LEU A C 1
ATOM 2584 O O . LEU A 1 343 ? -32.153 -15.729 63.331 1.00 37.19 343 LEU A O 1
#

Sequence (343 aa):
MVESALPRSSNAATAAAMAAHPNPPRFASGESKLGFRREKTRRIAPWTWIVLAFLPEGYPSSVSSDYLAFQTWDTLQGLSTYIRSMLSTQALLSGIGVGAATATAIGATFQWFLRDLTGMVGGIVFTLYQGSNLDNRAKQWRLAADFMNDIAGVAGGATRAALTQHFARKQNAADVSAKEGSQETAATLVGMIVGMFLARLTANNIFLMWTSFMSLTAFHMYANYKAVCALCLTSINAERMAIVLQSFLKDGKAPSPEEASAQESALPRPFTSRSGIIFGAKISSLCGDGRKVSTSLPKKFHPGGSTPHSNVQGLLACLHSRSSSQAQERGRRSVLQMDGREL

pLDDT: mean 74.71, std 22.95, range [27.09, 98.25]

Foldseek 3Di:
DDDYDDDDDDDDPPPPPPPDDDDDDDDPPPPPPPPPPPPDPPPDPPVVVVCLLAPFPPPPVQWDPLVVQLLVLVLLLLLLVLLLVLLVVLVLCVQQPNPPPPRDPVSNVVSVVVVVVVVVVVVVVCCVVCVVVCVVPVVVVVVVVVVVVVCVVCVVVVVVLVVLVNTGDPPRSVRSVSSSVSSSVVSNVNSNVVSNVQSVVCNPPPPSSVVSSVVSVVSSVVSNLSSLLSDLGPDDDPQLVVQQVVCCVVPVDGDDSNRSSVVDDSDDPPPDDPPDDDPDDDVVNVPPDDDDPDDDDPPDDDPDDPDPVVVVVVVVVVVVVVVVVVVVVVVVVVVVVVVPPDD

InterPro domains:
  IPR006968 Root UVB sensitive family [PTHR12770] (151-297)
  IPR054549 Protein root UVB sensitive/RUS domain [PF04884] (47-152)